Protein AF-X0UUW0-F1 (afdb_monomer)

Radius of gyration: 19.18 Å; Cα contacts (8 Å, |Δi|>4): 835; chains: 1; bounding box: 50×38×55 Å

Foldseek 3Di:
DQAEDEDEDAAADEDEDQDDPHQEYEYEYNHPEEHEYECLNPDNHAEYEHEPYPEEYEYEAAAAAHAYEYYQADDQRYEYAHYYDDQVRAVDLAAEYEYEYENEEYHEYEYEHPHLRGHQEYEYEYYYDAAYEYAEYHYPHHLRHAYYEYAYEHEYEYAEYDLSHQAYHDQRYNEEYEYHDDDDQADTDAHPHLAQQYAEAYAEAYEYAHPDARAPRNADPPRGAHENPHYAYEYEEHYDPRHDPDHRYHNHNYYHYRDDPDD

Structure (mmCIF, N/CA/C/O backbone):
data_AF-X0UUW0-F1
#
_entry.id   AF-X0UUW0-F1
#
loop_
_atom_site.group_PDB
_atom_site.id
_atom_site.type_symbol
_atom_site.label_atom_id
_atom_site.label_alt_id
_atom_site.label_comp_id
_atom_site.label_asym_id
_atom_site.label_entity_id
_atom_site.label_seq_id
_atom_site.pdbx_PDB_ins_code
_atom_site.Cartn_x
_atom_site.Cartn_y
_atom_site.Cartn_z
_atom_site.occupancy
_atom_site.B_iso_or_equiv
_atom_site.auth_seq_id
_atom_site.auth_comp_id
_atom_site.auth_asym_id
_atom_site.auth_atom_id
_atom_site.pdbx_PDB_model_num
ATOM 1 N N . GLY A 1 1 ? -7.807 -15.134 21.551 1.00 83.12 1 GLY A N 1
ATOM 2 C CA . GLY A 1 1 ? -7.317 -15.961 20.434 1.00 83.12 1 GLY A CA 1
ATOM 3 C C . GLY A 1 1 ? -6.643 -14.973 19.536 1.00 83.12 1 GLY A C 1
ATOM 4 O O . GLY A 1 1 ? -6.013 -14.099 20.105 1.00 83.12 1 GLY A O 1
ATOM 5 N N . ASP A 1 2 ? -6.858 -15.061 18.230 1.00 92.81 2 ASP A N 1
ATOM 6 C CA . ASP A 1 2 ? -6.890 -13.847 17.412 1.00 92.81 2 ASP A CA 1
ATOM 7 C C . ASP A 1 2 ? -8.373 -13.485 17.311 1.00 92.81 2 ASP A C 1
ATOM 9 O O . ASP A 1 2 ? -9.164 -14.223 16.714 1.00 92.81 2 ASP A O 1
ATOM 13 N N . ASP A 1 3 ? -8.783 -12.443 18.022 1.00 96.44 3 ASP A N 1
ATOM 14 C CA . ASP A 1 3 ? -10.166 -12.001 18.116 1.00 96.44 3 ASP A CA 1
ATOM 15 C C . ASP A 1 3 ? -10.410 -10.836 17.137 1.00 96.44 3 ASP A C 1
ATOM 17 O O . ASP A 1 3 ? -9.586 -9.936 16.966 1.00 96.44 3 ASP A O 1
ATOM 21 N N . THR A 1 4 ? -11.557 -10.859 16.451 1.00 97.25 4 THR A N 1
ATOM 22 C CA . THR A 1 4 ? -11.942 -9.851 15.448 1.00 97.25 4 THR A CA 1
ATOM 23 C C . THR A 1 4 ? -13.201 -9.108 15.880 1.00 97.25 4 THR A C 1
ATOM 25 O O . THR A 1 4 ? -14.184 -9.726 16.295 1.00 97.25 4 THR A O 1
ATOM 28 N N . LEU A 1 5 ? -13.188 -7.780 15.752 1.00 96.75 5 LEU A N 1
ATOM 29 C CA . LEU A 1 5 ? -14.366 -6.929 15.904 1.00 96.75 5 LEU A CA 1
ATOM 30 C C . LEU A 1 5 ? -14.758 -6.317 14.560 1.00 96.75 5 LEU A C 1
ATOM 32 O O . LEU A 1 5 ? -14.042 -5.470 14.028 1.00 96.75 5 LEU A O 1
ATOM 36 N N . ASP A 1 6 ? -15.945 -6.674 14.078 1.00 97.62 6 ASP A N 1
ATOM 37 C CA . ASP A 1 6 ? -16.590 -6.024 12.940 1.00 97.62 6 ASP A CA 1
ATOM 38 C C . ASP A 1 6 ? -17.551 -4.932 13.428 1.00 97.62 6 ASP A C 1
ATOM 40 O O . ASP A 1 6 ? -18.478 -5.196 14.203 1.00 97.62 6 ASP A O 1
ATOM 44 N N . ALA A 1 7 ? -17.353 -3.693 12.977 1.00 95.69 7 ALA A N 1
ATOM 45 C CA . ALA A 1 7 ? -18.203 -2.567 13.345 1.00 95.69 7 ALA A CA 1
ATOM 46 C C . ALA A 1 7 ? -18.582 -1.714 12.130 1.00 95.69 7 ALA A C 1
ATOM 48 O O . ALA A 1 7 ? -17.734 -1.264 11.364 1.00 95.69 7 ALA A O 1
ATOM 49 N N . THR A 1 8 ? -19.880 -1.437 11.992 1.00 96.44 8 THR A N 1
ATOM 50 C CA . THR A 1 8 ? -20.429 -0.607 10.915 1.00 96.44 8 THR A CA 1
ATOM 51 C C . THR A 1 8 ? -21.000 0.691 11.466 1.00 96.44 8 THR A C 1
ATOM 53 O O . THR A 1 8 ? -21.792 0.694 12.410 1.00 96.44 8 THR A O 1
ATOM 56 N N . PHE A 1 9 ? -20.648 1.798 10.820 1.00 94.81 9 PHE A N 1
ATOM 57 C CA . PHE A 1 9 ? -21.093 3.141 11.149 1.00 94.81 9 PHE A CA 1
ATOM 58 C C . PHE A 1 9 ? -21.756 3.775 9.926 1.00 94.81 9 PHE A C 1
ATOM 60 O O . PHE A 1 9 ? -21.229 3.731 8.817 1.00 94.81 9 PHE A O 1
ATOM 67 N N . CYS A 1 10 ? -22.922 4.387 10.135 1.00 90.44 10 CYS A N 1
ATOM 68 C CA . CYS A 1 10 ? -23.702 5.028 9.068 1.00 90.44 10 CYS A CA 1
ATOM 69 C C . CYS A 1 10 ? -23.672 6.563 9.147 1.00 90.44 10 CYS A C 1
ATOM 71 O O . CYS A 1 10 ? -24.421 7.237 8.446 1.00 90.44 10 CYS A O 1
ATOM 73 N N . LEU A 1 11 ? -22.865 7.127 10.048 1.00 87.62 11 LEU A N 1
ATOM 74 C CA . LEU A 1 11 ? -22.712 8.564 10.265 1.00 87.62 11 LEU A CA 1
ATOM 75 C C . LEU A 1 11 ? -21.251 8.845 10.618 1.00 87.62 11 LEU A C 1
ATOM 77 O O . LEU A 1 11 ? -20.677 8.122 11.434 1.00 87.62 11 LEU A O 1
ATOM 81 N N . GLY A 1 12 ? -20.682 9.920 10.067 1.00 82.81 12 GLY A N 1
ATOM 82 C CA . GLY A 1 12 ? -19.384 10.412 10.526 1.00 82.81 12 GLY A CA 1
ATOM 83 C C . GLY A 1 12 ? -19.499 10.881 11.973 1.00 82.81 12 GLY A C 1
ATOM 84 O O . GLY A 1 12 ? -20.302 11.760 12.294 1.00 82.81 12 GLY A O 1
ATOM 85 N N . MET A 1 13 ? -18.738 10.246 12.854 1.00 91.06 13 MET A N 1
ATOM 86 C CA . MET A 1 13 ? -18.727 10.511 14.287 1.00 91.06 13 MET A CA 1
ATOM 87 C C . MET A 1 13 ? -17.328 10.278 14.846 1.00 91.06 13 MET A C 1
ATOM 89 O O . MET A 1 13 ? -16.488 9.666 14.193 1.00 91.06 13 MET A O 1
ATOM 93 N N . THR A 1 14 ? -17.089 10.729 16.074 1.00 95.44 14 THR A N 1
ATOM 94 C CA . THR A 1 14 ? -15.905 10.326 16.832 1.00 95.44 14 THR A CA 1
ATOM 95 C C . THR A 1 14 ? -16.277 9.213 17.799 1.00 95.44 14 THR A C 1
ATOM 97 O O . THR A 1 14 ? -17.123 9.404 18.673 1.00 95.44 14 THR A O 1
ATOM 100 N N . VAL A 1 15 ? -15.628 8.062 17.660 1.00 95.00 15 VAL A N 1
ATOM 101 C CA . VAL A 1 15 ? -15.778 6.905 18.542 1.00 95.00 15 VAL A CA 1
ATOM 102 C C . VAL A 1 15 ? -14.546 6.820 19.431 1.00 95.00 15 VAL A C 1
ATOM 104 O O . VAL A 1 15 ? -13.423 6.855 18.939 1.00 95.00 15 VAL A O 1
ATOM 107 N N . VAL A 1 16 ? -14.751 6.703 20.742 1.00 95.81 16 VAL A N 1
ATOM 108 C CA . VAL A 1 16 ? -13.677 6.495 21.725 1.00 95.81 16 VAL A CA 1
ATOM 109 C C . VAL A 1 16 ? -13.898 5.128 22.376 1.00 95.81 16 VAL A C 1
ATOM 111 O O . VAL A 1 16 ? -14.523 5.052 23.437 1.00 95.81 16 VAL A O 1
ATOM 114 N N . PRO A 1 17 ? -13.503 4.030 21.713 1.00 92.81 17 PRO A N 1
ATOM 115 C CA . PRO A 1 17 ? -13.676 2.693 22.261 1.00 92.81 17 PRO A CA 1
ATOM 116 C C . PRO A 1 17 ? -12.844 2.494 23.531 1.00 92.81 17 PRO A C 1
ATOM 118 O O . PRO A 1 17 ? -11.799 3.114 23.707 1.00 92.81 17 PRO A O 1
ATOM 121 N N . LEU A 1 18 ? -13.298 1.583 24.389 1.00 93.69 18 LEU A N 1
ATOM 122 C CA . LEU A 1 18 ? -12.498 0.981 25.452 1.00 93.69 18 LEU A CA 1
ATOM 123 C C . LEU A 1 18 ? -12.424 -0.511 25.141 1.00 93.69 18 LEU A C 1
ATOM 125 O O . LEU A 1 18 ? -13.385 -1.236 25.398 1.00 93.69 18 LEU A O 1
ATOM 129 N N . LEU A 1 19 ? -11.332 -0.935 24.512 1.00 88.56 19 LEU A N 1
ATOM 130 C CA . LEU A 1 19 ? -11.187 -2.283 23.968 1.00 88.56 19 LEU A CA 1
ATOM 131 C C . LEU A 1 19 ? -9.819 -2.854 24.340 1.00 88.56 19 LEU A C 1
ATOM 133 O O . LEU A 1 19 ? -8.814 -2.146 24.332 1.00 88.56 19 LEU A O 1
ATOM 137 N N . SER A 1 20 ? -9.805 -4.140 24.667 1.00 91.50 20 SER A N 1
ATOM 138 C CA . SER A 1 20 ? -8.605 -4.935 24.910 1.00 91.50 20 SER A CA 1
ATOM 139 C C . SER A 1 20 ? -8.859 -6.375 24.469 1.00 91.50 20 SER A C 1
ATOM 141 O O . SER A 1 20 ? -10.009 -6.819 24.484 1.00 91.50 20 SER A O 1
ATOM 143 N N . SER A 1 21 ? -7.794 -7.111 24.135 1.00 91.19 21 SER A N 1
ATOM 144 C CA . SER A 1 21 ? -7.872 -8.503 23.641 1.00 91.19 21 SER A CA 1
ATOM 145 C C . SER A 1 21 ? -8.697 -8.642 22.352 1.00 91.19 21 SER A C 1
ATOM 147 O O . SER A 1 21 ? -9.505 -9.557 22.228 1.00 91.19 21 SER A O 1
ATOM 149 N N . ILE A 1 22 ? -8.587 -7.651 21.466 1.00 94.75 22 ILE A N 1
ATOM 150 C CA . ILE A 1 22 ? -9.084 -7.729 20.097 1.00 94.75 22 ILE A CA 1
ATOM 151 C C . ILE A 1 22 ? -7.905 -7.359 19.217 1.00 94.75 22 ILE A C 1
ATOM 153 O O . ILE A 1 22 ? -7.423 -6.233 19.298 1.00 94.75 22 ILE A O 1
ATOM 157 N N . GLU A 1 23 ? -7.479 -8.291 18.382 1.00 96.50 23 GLU A N 1
ATOM 158 C CA . GLU A 1 23 ? -6.269 -8.152 17.580 1.00 96.50 23 GLU A CA 1
ATOM 159 C C . GLU A 1 23 ? -6.589 -7.574 16.191 1.00 96.50 23 GLU A C 1
ATOM 161 O O . GLU A 1 23 ? -5.755 -6.907 15.586 1.00 96.50 23 GLU A O 1
ATOM 166 N N . THR A 1 24 ? -7.821 -7.749 15.693 1.00 97.25 24 THR A N 1
ATOM 167 C CA . THR A 1 24 ? -8.262 -7.203 14.396 1.00 97.25 24 THR A CA 1
ATOM 168 C C . THR A 1 24 ? -9.536 -6.368 14.508 1.00 97.25 24 THR A C 1
ATOM 170 O O . THR A 1 24 ? -10.568 -6.844 14.986 1.00 97.25 24 THR A O 1
ATOM 173 N N . PHE A 1 25 ? -9.509 -5.140 13.989 1.00 96.81 25 PHE A N 1
ATOM 174 C CA . PHE A 1 25 ? -10.705 -4.317 13.779 1.00 96.81 25 PHE A CA 1
ATOM 175 C C . PHE A 1 25 ? -11.055 -4.221 12.302 1.00 96.81 25 PHE A C 1
ATOM 177 O O . PHE A 1 25 ? -10.269 -3.720 11.508 1.00 96.81 25 PHE A O 1
ATOM 184 N N . ASN A 1 26 ? -12.281 -4.591 11.956 1.00 97.94 26 ASN A N 1
ATOM 185 C CA . ASN A 1 26 ? -12.861 -4.343 10.645 1.00 97.94 26 ASN A CA 1
ATOM 186 C C . ASN A 1 26 ? -13.910 -3.242 10.778 1.00 97.94 26 ASN A C 1
ATOM 188 O O . ASN A 1 26 ? -14.944 -3.410 11.429 1.00 97.94 26 ASN A O 1
ATOM 192 N N . LEU A 1 27 ? -13.631 -2.092 10.178 1.00 97.56 27 LEU A N 1
ATOM 193 C CA . LEU A 1 27 ? -14.450 -0.897 10.299 1.00 97.56 27 LEU A CA 1
ATOM 194 C C . LEU A 1 27 ? -15.096 -0.580 8.957 1.00 97.56 27 LEU A C 1
ATOM 196 O O . LEU A 1 27 ? -14.419 -0.384 7.953 1.00 97.56 27 LEU A O 1
ATOM 200 N N . THR A 1 28 ? -16.418 -0.480 8.952 1.00 97.62 28 THR A N 1
ATOM 201 C CA . THR A 1 28 ? -17.186 -0.026 7.794 1.00 97.62 28 THR A CA 1
ATOM 202 C C . THR A 1 28 ? -17.734 1.366 8.067 1.00 97.62 28 THR A C 1
ATOM 204 O O . THR A 1 28 ? -18.554 1.534 8.972 1.00 97.62 28 THR A O 1
ATOM 207 N N . ASN A 1 29 ? -17.324 2.362 7.282 1.00 96.88 29 ASN A N 1
ATOM 208 C CA . ASN A 1 29 ? -17.929 3.691 7.283 1.00 96.88 29 ASN A CA 1
ATOM 209 C C . ASN A 1 29 ? -18.754 3.908 6.008 1.00 96.88 29 ASN A C 1
ATOM 211 O O . ASN A 1 29 ? -18.212 4.183 4.940 1.00 96.88 29 ASN A O 1
ATOM 215 N N . ASN A 1 30 ? -20.075 3.838 6.162 1.00 95.12 30 ASN A N 1
ATOM 216 C CA . ASN A 1 30 ? -21.054 4.134 5.113 1.00 95.12 30 ASN A CA 1
ATOM 217 C C . ASN A 1 30 ? -21.791 5.456 5.379 1.00 95.12 30 ASN A C 1
ATOM 219 O O . ASN A 1 30 ? -22.898 5.679 4.886 1.00 95.12 30 ASN A O 1
ATOM 223 N N . GLY A 1 31 ? -21.218 6.312 6.232 1.00 89.81 31 GLY A N 1
ATOM 224 C CA . GLY A 1 31 ? -21.669 7.687 6.400 1.00 89.81 31 GLY A CA 1
ATOM 225 C C . GLY A 1 31 ? -21.354 8.545 5.173 1.00 89.81 31 GLY A C 1
ATOM 226 O O . GLY A 1 31 ? -20.836 8.063 4.179 1.00 89.81 31 GLY A O 1
ATOM 227 N N . SER A 1 32 ? -21.675 9.837 5.248 1.00 89.31 32 SER A N 1
ATOM 228 C CA . SER A 1 32 ? -21.299 10.833 4.229 1.00 89.31 32 SER A CA 1
ATOM 229 C C . SER A 1 32 ? -20.081 11.676 4.627 1.00 89.31 32 SER A C 1
ATOM 231 O O . SER A 1 32 ? -19.786 12.671 3.978 1.00 89.31 32 SER A O 1
ATOM 233 N N . ASN A 1 33 ? -19.471 11.364 5.770 1.00 93.56 33 ASN A N 1
ATOM 234 C CA . ASN A 1 33 ? -18.383 12.108 6.395 1.00 93.56 33 ASN A CA 1
ATOM 235 C C . ASN A 1 33 ? -17.381 11.097 6.966 1.00 93.56 33 ASN A C 1
ATOM 237 O O . ASN A 1 33 ? -17.756 9.961 7.276 1.00 93.56 33 ASN A O 1
ATOM 241 N N . THR A 1 34 ? -16.149 11.540 7.201 1.00 96.25 34 THR A N 1
ATOM 242 C CA . THR A 1 34 ? -15.109 10.750 7.866 1.00 96.25 34 THR A CA 1
ATOM 243 C C . THR A 1 34 ? -15.577 10.218 9.226 1.00 96.25 34 THR A C 1
ATOM 245 O O . THR A 1 34 ? -16.134 10.954 10.049 1.00 96.25 34 THR A O 1
ATOM 248 N N . LEU A 1 35 ? -15.323 8.935 9.482 1.00 97.38 35 LEU A N 1
ATOM 249 C CA . LEU A 1 35 ? -15.420 8.324 10.805 1.00 97.38 35 LEU A CA 1
ATOM 250 C C . LEU A 1 35 ? -14.091 8.534 11.526 1.00 97.38 35 LEU A C 1
ATOM 252 O O . LEU A 1 35 ? -13.044 8.160 11.005 1.00 97.38 35 LEU A O 1
ATOM 256 N N . THR A 1 36 ? -14.115 9.094 12.733 1.00 97.44 36 THR A N 1
ATOM 257 C CA . THR A 1 36 ? -12.916 9.198 13.567 1.00 97.44 36 THR A CA 1
ATOM 258 C C . THR A 1 36 ? -12.938 8.139 14.660 1.00 97.44 36 THR A C 1
ATOM 260 O O . THR A 1 36 ? -13.800 8.171 15.536 1.00 97.44 36 THR A O 1
ATOM 263 N N . LEU A 1 37 ? -11.960 7.239 14.668 1.00 96.31 37 LEU A N 1
ATOM 264 C CA . LEU A 1 37 ? -11.684 6.344 15.786 1.00 96.31 37 LEU A CA 1
ATOM 265 C C . LEU A 1 37 ? -10.572 6.948 16.647 1.00 96.31 37 LEU A C 1
ATOM 267 O O . LEU A 1 37 ? -9.451 7.132 16.186 1.00 96.31 37 LEU A O 1
ATOM 271 N N . ASN A 1 38 ? -10.854 7.254 17.908 1.00 96.75 38 ASN A N 1
ATOM 272 C CA . ASN A 1 38 ? -9.832 7.634 18.875 1.00 96.75 38 ASN A CA 1
ATOM 273 C C . ASN A 1 38 ? -9.376 6.394 19.654 1.00 96.75 38 ASN A C 1
ATOM 275 O O . ASN A 1 38 ? -10.015 5.978 20.619 1.00 96.75 38 ASN A O 1
ATOM 279 N N . ALA A 1 39 ? -8.248 5.837 19.237 1.00 95.31 39 ALA A N 1
ATOM 280 C CA . ALA A 1 39 ? -7.634 4.629 19.761 1.00 95.31 39 ALA A CA 1
ATOM 281 C C . ALA A 1 39 ? -6.829 4.833 21.064 1.00 95.31 39 ALA A C 1
ATOM 283 O O . ALA A 1 39 ? -6.143 3.914 21.495 1.00 95.31 39 ALA A O 1
ATOM 284 N N . THR A 1 40 ? -6.942 5.981 21.749 1.00 94.56 40 THR A N 1
ATOM 285 C CA . THR A 1 40 ? -6.171 6.253 22.988 1.00 94.56 40 THR A CA 1
ATOM 286 C C . THR A 1 40 ? -6.397 5.203 24.088 1.00 94.56 40 THR A C 1
ATOM 288 O O . THR A 1 40 ? -5.513 4.979 24.913 1.00 94.56 40 THR A O 1
ATOM 291 N N . ASN A 1 41 ? -7.570 4.557 24.110 1.00 93.94 41 ASN A N 1
ATOM 292 C CA . ASN A 1 41 ? -7.919 3.506 25.077 1.00 93.94 41 ASN A CA 1
ATOM 293 C C . ASN A 1 41 ? -8.014 2.109 24.430 1.00 93.94 41 ASN A C 1
ATOM 295 O O . ASN A 1 41 ? -8.751 1.251 24.921 1.00 93.94 41 ASN A O 1
ATOM 299 N N . VAL A 1 42 ? -7.323 1.909 23.309 1.00 92.75 42 VAL A N 1
ATOM 300 C CA . VAL A 1 42 ? -7.206 0.628 22.608 1.00 92.75 42 VAL A CA 1
ATOM 301 C C . VAL A 1 42 ? -5.792 0.095 22.817 1.00 92.75 42 VAL A C 1
ATOM 303 O O . VAL A 1 42 ? -4.829 0.856 22.749 1.00 92.75 42 VAL A O 1
ATOM 306 N N . SER A 1 43 ? -5.668 -1.201 23.094 1.00 91.88 43 SER A N 1
ATOM 307 C CA . SER A 1 43 ? -4.381 -1.881 23.295 1.00 91.88 43 SER A CA 1
ATOM 308 C C . SER A 1 43 ? -4.428 -3.300 22.740 1.00 91.88 43 SER A C 1
ATOM 310 O O . SER A 1 43 ? -5.443 -3.974 22.954 1.00 91.88 43 SER A O 1
ATOM 312 N N . GLY A 1 44 ? -3.330 -3.764 22.136 1.00 90.31 44 GLY A N 1
ATOM 313 C CA . GLY A 1 44 ? -3.225 -5.118 21.587 1.00 90.31 44 GLY A CA 1
ATOM 314 C C . GLY A 1 44 ? -3.977 -5.328 20.271 1.00 90.31 44 GLY A C 1
ATOM 315 O O . GLY A 1 44 ? -4.310 -6.461 19.956 1.00 90.31 44 GLY A O 1
ATOM 316 N N . VAL A 1 45 ? -4.288 -4.250 19.543 1.00 94.06 45 VAL A N 1
ATOM 317 C CA . VAL A 1 45 ? -4.769 -4.351 18.157 1.00 94.06 45 VAL A CA 1
ATOM 318 C C . VAL A 1 45 ? -3.551 -4.428 17.253 1.00 94.06 45 VAL A C 1
ATOM 320 O O . VAL A 1 45 ? -2.747 -3.501 17.259 1.00 94.06 45 VAL A O 1
ATOM 323 N N . ASP A 1 46 ? -3.470 -5.479 16.448 1.00 94.75 46 ASP A N 1
ATOM 324 C CA . ASP A 1 46 ? -2.403 -5.686 15.470 1.00 94.75 46 ASP A CA 1
ATOM 325 C C . ASP A 1 46 ? -2.808 -5.169 14.085 1.00 94.75 46 ASP A C 1
ATOM 327 O O . ASP A 1 46 ? -1.961 -4.729 13.311 1.00 94.75 46 ASP A O 1
ATOM 331 N N . THR A 1 47 ? -4.106 -5.193 13.753 1.00 97.19 47 THR A N 1
ATOM 332 C CA . THR A 1 47 ? -4.601 -4.798 12.424 1.00 97.19 47 THR A CA 1
ATOM 333 C C . THR A 1 47 ? -5.897 -3.992 12.477 1.00 97.19 47 THR A C 1
ATOM 335 O O . THR A 1 47 ? -6.857 -4.359 13.159 1.00 97.19 47 THR A O 1
ATOM 338 N N . ILE A 1 48 ? -5.969 -2.920 11.682 1.00 98.06 48 ILE A N 1
ATOM 339 C CA . ILE A 1 48 ? -7.198 -2.156 11.432 1.00 98.06 48 ILE A CA 1
ATOM 340 C C . ILE A 1 48 ? -7.502 -2.117 9.934 1.00 98.06 48 ILE A C 1
ATOM 342 O O . ILE A 1 48 ? -6.790 -1.502 9.148 1.00 98.06 48 ILE A O 1
ATOM 346 N N . ASN A 1 49 ? -8.626 -2.701 9.540 1.00 98.50 49 ASN A N 1
ATOM 347 C CA . ASN A 1 49 ? -9.117 -2.677 8.172 1.00 98.50 49 ASN A CA 1
ATOM 348 C C . ASN A 1 49 ? -10.276 -1.694 8.018 1.00 98.50 49 ASN A C 1
ATOM 350 O O . ASN A 1 49 ? -11.173 -1.626 8.861 1.00 98.50 49 ASN A O 1
ATOM 354 N N . GLN A 1 50 ? -10.313 -1.009 6.882 1.00 98.50 50 GLN A N 1
ATOM 355 C CA . GLN 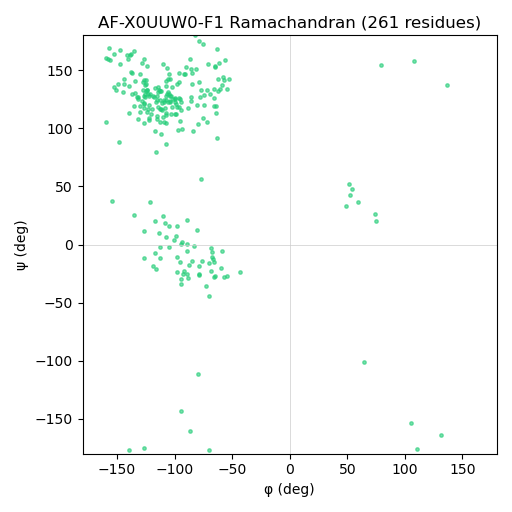A 1 50 ? -11.503 -0.348 6.376 1.00 98.50 50 GLN A CA 1
ATOM 356 C C . GLN A 1 50 ? -12.147 -1.258 5.336 1.00 98.50 50 GLN A C 1
ATOM 358 O O . GLN A 1 50 ? -11.538 -1.614 4.329 1.00 98.50 50 GLN A O 1
ATOM 363 N N . VAL A 1 51 ? -13.373 -1.680 5.621 1.00 98.44 51 VAL A N 1
ATOM 364 C CA . VAL A 1 51 ? -14.037 -2.782 4.923 1.00 98.44 51 VAL A CA 1
ATOM 365 C C . VAL A 1 51 ? -15.351 -2.289 4.346 1.00 98.44 51 VAL A C 1
ATOM 367 O O . VAL A 1 51 ? -16.137 -1.691 5.085 1.00 98.44 51 VAL A O 1
ATOM 370 N N . ASN A 1 52 ? -15.608 -2.536 3.057 1.00 97.19 52 ASN A N 1
ATOM 371 C CA . ASN A 1 52 ? -16.868 -2.201 2.378 1.00 97.19 52 ASN A CA 1
ATOM 372 C C . ASN A 1 52 ? -17.340 -0.751 2.632 1.00 97.19 52 ASN A C 1
ATOM 374 O O . ASN A 1 52 ? -18.536 -0.493 2.771 1.00 97.19 52 ASN A O 1
ATOM 378 N N . SER A 1 53 ? -16.395 0.182 2.792 1.00 97.81 53 SER A N 1
ATOM 379 C CA . SER A 1 53 ? -16.676 1.567 3.181 1.00 97.81 53 SER A CA 1
ATOM 380 C C . SER A 1 53 ? -16.872 2.462 1.967 1.00 97.81 53 SER A C 1
ATOM 382 O O . SER A 1 53 ? -16.199 2.301 0.954 1.00 97.81 53 SER A O 1
ATOM 384 N N . THR A 1 54 ? -17.743 3.457 2.107 1.00 97.12 54 THR A N 1
ATOM 385 C CA . THR A 1 54 ? -17.988 4.499 1.095 1.00 97.12 54 THR A CA 1
ATOM 386 C C . THR A 1 54 ? -17.542 5.885 1.562 1.00 97.12 54 THR A C 1
ATOM 388 O O . THR A 1 54 ? -17.932 6.901 0.990 1.00 97.12 54 THR A O 1
ATOM 391 N N . SER A 1 55 ? -16.825 5.966 2.679 1.00 97.56 55 SER A N 1
ATOM 392 C CA . SER A 1 55 ? -16.325 7.213 3.255 1.00 97.56 55 SER A CA 1
ATOM 393 C C . SER A 1 55 ? -15.115 6.960 4.133 1.00 97.56 55 SER A C 1
ATOM 395 O O . SER A 1 55 ? -14.932 5.856 4.647 1.00 97.56 55 SER A O 1
ATOM 397 N N . ASP A 1 56 ? -14.333 8.014 4.334 1.00 97.88 56 ASP A N 1
ATOM 398 C CA . ASP A 1 56 ? -13.016 7.952 4.955 1.00 97.88 56 ASP A CA 1
ATOM 399 C C . ASP A 1 56 ? -13.019 7.439 6.392 1.00 97.88 56 ASP A C 1
ATOM 401 O O . ASP A 1 56 ? -13.983 7.607 7.154 1.00 97.88 56 ASP A O 1
ATOM 405 N N . LEU A 1 57 ? -11.868 6.915 6.796 1.00 98.06 57 LEU A N 1
ATOM 406 C CA . LEU A 1 57 ? -11.577 6.524 8.162 1.00 98.06 57 LEU A CA 1
ATOM 407 C C . LEU A 1 57 ? -10.356 7.289 8.685 1.00 98.06 57 LEU A C 1
ATOM 409 O O . LEU A 1 57 ? -9.294 7.305 8.074 1.00 98.06 57 LEU A O 1
ATOM 413 N N . SER A 1 58 ? -10.482 7.898 9.861 1.00 97.62 58 SER A N 1
ATOM 414 C CA . SER A 1 58 ? -9.368 8.527 10.568 1.00 97.62 58 SER A CA 1
ATOM 415 C C . SER A 1 58 ? -9.184 7.876 11.931 1.00 97.62 58 SER A C 1
ATOM 417 O O . SER A 1 58 ? -10.020 8.013 12.820 1.00 97.62 58 SER A O 1
ATOM 419 N N . ILE A 1 59 ? -8.079 7.168 12.109 1.00 97.06 59 ILE A N 1
ATOM 420 C CA . ILE A 1 59 ? -7.674 6.559 13.365 1.00 97.06 59 ILE A CA 1
ATOM 421 C C . ILE A 1 59 ? -6.642 7.463 14.027 1.00 97.06 59 ILE A C 1
ATOM 423 O O . ILE A 1 59 ? -5.595 7.768 13.464 1.00 97.06 59 ILE A O 1
ATOM 427 N N . THR A 1 60 ? -6.932 7.895 15.246 1.00 95.94 60 THR A N 1
ATOM 428 C CA . THR A 1 60 ? -6.089 8.814 16.012 1.00 95.94 60 THR A CA 1
ATOM 429 C C . THR A 1 60 ? -5.726 8.225 17.356 1.00 95.94 60 THR A C 1
ATOM 431 O O . THR A 1 60 ? -6.477 7.428 17.907 1.00 95.94 60 THR A O 1
ATOM 434 N N . GLY A 1 61 ? -4.594 8.642 17.916 1.00 93.62 61 GLY A N 1
ATOM 435 C CA . GLY A 1 61 ? -4.207 8.209 19.252 1.00 93.62 61 GLY A CA 1
ATOM 436 C C . GLY A 1 61 ? -3.709 6.763 19.300 1.00 93.62 61 GLY A C 1
ATOM 437 O O . GLY A 1 61 ? -3.863 6.128 20.336 1.00 93.62 61 GLY A O 1
ATOM 438 N N . LEU A 1 62 ? -3.165 6.230 18.198 1.00 92.62 62 LEU A N 1
ATOM 439 C CA . LEU A 1 62 ? -2.607 4.874 18.168 1.00 92.62 62 LEU A CA 1
ATOM 440 C C . LEU A 1 62 ? -1.380 4.786 19.081 1.00 92.62 62 LEU A C 1
ATOM 442 O O . LEU A 1 62 ? -0.451 5.590 18.968 1.00 92.62 62 LEU A O 1
ATOM 446 N N . GLN A 1 63 ? -1.404 3.826 20.002 1.00 88.38 63 GLN A N 1
ATOM 447 C CA . GLN A 1 63 ? -0.414 3.682 21.075 1.00 88.38 63 GLN A CA 1
ATOM 448 C C . GLN A 1 63 ? 0.682 2.660 20.759 1.00 88.38 63 GLN A C 1
ATOM 450 O O . GLN A 1 63 ? 1.665 2.593 21.490 1.00 88.38 63 GLN A O 1
ATOM 455 N N . GLU A 1 64 ? 0.508 1.883 19.693 1.00 87.69 64 GLU A N 1
ATOM 456 C CA . GLU A 1 64 ? 1.378 0.802 19.224 1.00 87.69 64 GLU A CA 1
ATOM 457 C C . GLU A 1 64 ? 1.413 0.862 17.689 1.00 87.69 64 GLU A C 1
ATOM 459 O O . GLU A 1 64 ? 0.579 1.553 17.097 1.00 87.69 64 GLU A O 1
ATOM 464 N N . LEU A 1 65 ? 2.392 0.211 17.053 1.00 89.75 65 LEU A N 1
ATOM 465 C CA . LEU A 1 65 ? 2.429 0.070 15.596 1.00 89.75 65 LEU A CA 1
ATOM 466 C C . LEU A 1 65 ? 1.344 -0.925 15.175 1.00 89.75 65 LEU A C 1
ATOM 468 O O . LEU A 1 65 ? 1.206 -1.968 15.803 1.00 89.75 65 LEU A O 1
ATOM 472 N N . VAL A 1 66 ? 0.559 -0.571 14.161 1.00 92.94 66 VAL A N 1
ATOM 473 C CA . VAL A 1 66 ? -0.633 -1.324 13.754 1.00 92.94 66 VAL A CA 1
ATOM 474 C C . VAL A 1 66 ? -0.649 -1.413 12.240 1.00 92.94 66 VAL A C 1
ATOM 476 O O . VAL A 1 66 ? -0.531 -0.387 11.566 1.00 92.94 66 VAL A O 1
ATOM 479 N N . ASP A 1 67 ? -0.817 -2.625 11.726 1.00 96.75 67 ASP A N 1
ATOM 480 C CA . ASP A 1 67 ? -1.022 -2.872 10.306 1.00 96.75 67 ASP A CA 1
ATOM 481 C C . ASP A 1 67 ? -2.403 -2.384 9.878 1.00 96.75 67 ASP A C 1
ATOM 483 O O . ASP A 1 67 ? -3.343 -2.280 10.671 1.00 96.75 67 ASP A O 1
ATOM 487 N N . PHE A 1 68 ? -2.554 -2.079 8.598 1.00 98.44 68 PHE A N 1
ATOM 488 C CA . PHE A 1 68 ? -3.815 -1.578 8.085 1.00 98.44 68 PHE A CA 1
ATOM 489 C C . PHE A 1 68 ? -4.181 -2.186 6.747 1.00 98.44 68 PHE A C 1
ATOM 491 O O . PHE A 1 68 ? -3.355 -2.769 6.048 1.00 98.44 68 PHE A O 1
ATOM 498 N N . GLY A 1 69 ? -5.449 -2.053 6.380 1.00 98.50 69 GLY A N 1
ATOM 499 C CA . GLY A 1 69 ? -5.890 -2.564 5.098 1.00 98.50 69 GLY A CA 1
ATOM 500 C C . GLY A 1 69 ? -7.177 -1.964 4.579 1.00 98.50 69 GLY A C 1
ATOM 501 O O . GLY A 1 69 ? -7.993 -1.417 5.321 1.00 98.50 69 GLY A O 1
ATOM 502 N N . PHE A 1 70 ? -7.354 -2.107 3.275 1.00 98.81 70 PHE A N 1
ATOM 503 C CA . PHE A 1 70 ? -8.570 -1.776 2.554 1.00 98.81 70 PHE A CA 1
ATOM 504 C C . PHE A 1 70 ? -9.145 -3.060 1.977 1.00 98.81 70 PHE A C 1
ATOM 506 O O . PHE A 1 70 ? -8.431 -3.809 1.307 1.00 98.81 70 PHE A O 1
ATOM 513 N N . LYS A 1 71 ? -10.427 -3.316 2.243 1.00 98.62 71 LYS A N 1
ATOM 514 C CA . LYS A 1 71 ? -11.100 -4.536 1.792 1.00 98.62 71 LYS A CA 1
ATOM 515 C C . LYS A 1 71 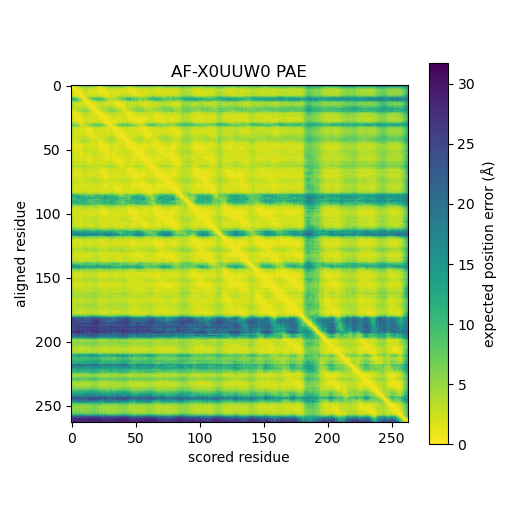? -12.432 -4.229 1.133 1.00 98.62 71 LYS A C 1
ATOM 517 O O . LYS A 1 71 ? -13.270 -3.567 1.747 1.00 98.62 71 LYS A O 1
ATOM 522 N N . ASP A 1 72 ? -12.630 -4.739 -0.077 1.00 98.44 72 ASP A N 1
ATOM 523 C CA . ASP A 1 72 ? -13.867 -4.605 -0.854 1.00 98.44 72 ASP A CA 1
ATOM 524 C C . ASP A 1 72 ? -14.312 -3.136 -1.021 1.00 98.44 72 ASP A C 1
ATOM 526 O O . ASP A 1 72 ? -15.463 -2.771 -0.771 1.00 98.44 72 ASP A O 1
ATOM 530 N N . ILE A 1 73 ? -13.384 -2.256 -1.404 1.00 98.44 73 ILE A N 1
ATOM 531 C CA . ILE A 1 73 ? -13.655 -0.830 -1.652 1.00 98.44 73 ILE A CA 1
ATOM 532 C C . ILE A 1 73 ? -13.319 -0.536 -3.105 1.00 98.44 73 ILE A C 1
ATOM 534 O O . ILE A 1 73 ? -12.223 -0.831 -3.552 1.00 98.44 73 ILE A O 1
ATOM 538 N N . SER A 1 74 ? -14.234 0.067 -3.857 1.00 97.44 74 SER A N 1
ATOM 539 C CA . SER A 1 74 ? -14.044 0.339 -5.289 1.00 97.44 74 SER A CA 1
ATOM 540 C C . SER A 1 74 ? -14.149 1.831 -5.619 1.00 97.44 74 SER A C 1
ATOM 542 O O . SER A 1 74 ? -14.736 2.201 -6.638 1.00 97.44 74 SER A O 1
ATOM 544 N N . ASP A 1 75 ? -13.664 2.692 -4.727 1.00 97.06 75 ASP A N 1
ATOM 545 C CA . ASP A 1 75 ? -13.798 4.144 -4.816 1.00 97.06 75 ASP A CA 1
ATOM 546 C C . ASP A 1 75 ? -12.496 4.839 -4.388 1.00 97.06 75 ASP A C 1
ATOM 548 O O . ASP A 1 75 ? -12.107 4.824 -3.221 1.00 97.06 75 ASP A O 1
ATOM 552 N N . ILE A 1 76 ? -11.843 5.497 -5.351 1.00 96.62 76 ILE A N 1
ATOM 553 C CA . ILE A 1 76 ? -10.597 6.249 -5.145 1.00 96.62 76 ILE A CA 1
ATOM 554 C C . ILE A 1 76 ? -10.764 7.500 -4.271 1.00 96.62 76 ILE A C 1
ATOM 556 O O . ILE A 1 76 ? -9.779 8.171 -3.992 1.00 96.62 76 ILE A O 1
ATOM 560 N N . SER A 1 77 ? -11.989 7.867 -3.892 1.00 96.88 77 SER A N 1
ATOM 561 C CA . SER A 1 77 ? -12.235 8.965 -2.954 1.00 96.88 77 SER A CA 1
ATOM 562 C C . SER A 1 77 ? -12.256 8.525 -1.492 1.00 96.88 77 SER A C 1
ATOM 564 O O . SER A 1 77 ? -12.371 9.380 -0.622 1.00 96.88 77 SER A O 1
ATOM 566 N N . VAL A 1 78 ? -12.164 7.217 -1.224 1.00 98.25 78 VAL A N 1
ATOM 567 C CA . VAL A 1 78 ? -12.136 6.672 0.134 1.00 98.25 78 VAL A CA 1
ATOM 568 C C . VAL A 1 78 ? -10.700 6.629 0.644 1.00 98.25 78 VAL A C 1
ATOM 570 O O . VAL A 1 78 ? -9.864 5.890 0.116 1.00 98.25 78 VAL A O 1
ATOM 573 N N . ASP A 1 79 ? -10.456 7.383 1.712 1.00 98.25 79 ASP A N 1
ATOM 574 C CA . ASP A 1 79 ? -9.147 7.526 2.344 1.00 98.25 79 ASP A CA 1
ATOM 575 C C . ASP A 1 79 ? -9.086 6.855 3.729 1.00 98.25 79 ASP A C 1
ATOM 577 O O . ASP A 1 79 ? -10.088 6.741 4.448 1.00 98.25 79 ASP A O 1
ATOM 581 N N . MET A 1 80 ? -7.872 6.487 4.152 1.00 98.38 80 MET A N 1
ATOM 582 C CA . MET A 1 80 ? -7.569 6.108 5.535 1.00 98.38 80 MET A CA 1
ATOM 583 C C . MET A 1 80 ? -6.425 6.950 6.094 1.00 98.38 80 MET A C 1
ATOM 585 O O . MET A 1 80 ? -5.410 7.164 5.436 1.00 98.38 80 MET A O 1
ATOM 589 N N . SER A 1 81 ? -6.547 7.384 7.347 1.00 97.38 81 SER A N 1
ATOM 590 C CA . SER A 1 81 ? -5.488 8.077 8.078 1.00 97.38 81 SER A CA 1
ATOM 591 C C . SER A 1 81 ? -5.193 7.391 9.408 1.00 97.38 81 SER A C 1
ATOM 593 O O . SER A 1 81 ? -6.103 7.207 10.210 1.00 97.38 81 SER A O 1
ATOM 595 N N . LEU A 1 82 ? -3.928 7.059 9.663 1.00 95.38 82 LEU A N 1
ATOM 596 C CA . LEU A 1 82 ? -3.423 6.540 10.932 1.00 95.38 82 LEU A CA 1
ATOM 597 C C . LEU A 1 82 ? -2.553 7.601 11.607 1.00 95.38 82 LEU A C 1
ATOM 599 O O . LEU A 1 82 ? -1.579 8.076 11.024 1.00 95.38 82 LEU A O 1
ATOM 603 N N . VAL A 1 83 ? -2.881 7.968 12.846 1.00 93.81 83 VAL A N 1
ATOM 604 C CA . VAL A 1 83 ? -2.132 8.954 13.637 1.00 93.81 83 VAL A CA 1
ATOM 605 C C . VAL A 1 83 ? -1.665 8.330 14.950 1.00 93.81 83 VAL A C 1
ATOM 607 O O . VAL A 1 83 ? -2.456 8.128 15.880 1.00 93.81 83 VAL A O 1
ATOM 610 N N . PHE A 1 84 ? -0.363 8.065 15.029 1.00 91.56 84 PHE A N 1
ATOM 611 C CA . PHE A 1 84 ? 0.303 7.519 16.210 1.00 91.56 84 PHE A CA 1
ATOM 612 C C . PHE A 1 84 ? 0.556 8.605 17.255 1.00 91.56 84 PHE A C 1
ATOM 614 O O . PHE A 1 84 ? 0.911 9.737 16.930 1.00 91.56 84 PHE A O 1
ATOM 621 N N . ALA A 1 85 ? 0.356 8.264 18.525 1.00 88.38 85 ALA A N 1
ATOM 622 C CA . ALA A 1 85 ? 0.369 9.213 19.633 1.00 88.38 85 ALA A CA 1
ATOM 623 C C . ALA A 1 85 ? 1.754 9.436 20.250 1.00 88.38 85 ALA A C 1
ATOM 625 O O . ALA A 1 85 ? 2.005 10.500 20.818 1.00 88.38 85 ALA A O 1
ATOM 626 N N . GLN A 1 86 ? 2.639 8.437 20.197 1.00 81.00 86 GLN A N 1
ATOM 627 C CA . GLN A 1 86 ? 3.901 8.456 20.937 1.00 81.00 86 GLN A CA 1
ATOM 628 C C . GLN A 1 86 ? 5.085 8.243 20.007 1.00 81.00 86 GLN A C 1
ATOM 630 O O . GLN A 1 86 ? 5.038 7.439 19.088 1.00 81.00 86 GLN A O 1
ATOM 635 N N . SER A 1 87 ? 6.184 8.948 20.261 1.00 74.19 87 SER A N 1
ATOM 636 C CA . SER A 1 87 ? 7.396 8.808 19.454 1.00 74.19 87 SER A CA 1
ATOM 637 C C . SER A 1 87 ? 8.029 7.420 19.574 1.00 74.19 87 SER A C 1
ATOM 639 O O . SER A 1 87 ? 8.712 6.978 18.661 1.00 74.19 87 SER A O 1
ATOM 641 N N . SER A 1 88 ? 7.821 6.733 20.700 1.00 70.75 88 SER A N 1
ATOM 642 C CA . SER A 1 88 ? 8.392 5.411 20.955 1.00 70.75 88 SER A CA 1
ATOM 643 C C . SER A 1 88 ? 7.809 4.306 20.077 1.00 70.75 88 SER A C 1
ATOM 645 O O . SER A 1 88 ? 8.487 3.304 19.881 1.00 70.75 88 SER A O 1
ATOM 647 N N . THR A 1 89 ? 6.595 4.478 19.539 1.00 68.94 89 THR A N 1
ATOM 648 C CA . THR A 1 89 ? 5.917 3.450 18.725 1.00 68.94 89 THR A CA 1
ATOM 649 C C . THR A 1 89 ? 6.564 3.238 17.368 1.00 68.94 89 THR A C 1
ATOM 651 O O . THR A 1 89 ? 6.268 2.252 16.711 1.00 68.94 89 THR A O 1
ATOM 654 N N . THR A 1 90 ? 7.408 4.178 16.946 1.00 67.75 90 THR A N 1
ATOM 655 C CA . THR A 1 90 ? 8.116 4.144 15.665 1.00 67.75 90 THR A CA 1
ATOM 656 C C . THR A 1 90 ? 9.589 4.522 15.828 1.00 67.75 90 THR A C 1
ATOM 658 O O . THR A 1 90 ? 10.172 5.119 14.936 1.00 67.75 90 THR A O 1
ATOM 661 N N . SER A 1 91 ? 10.160 4.321 17.021 1.00 70.62 91 SER A N 1
ATOM 662 C CA . SER A 1 91 ? 11.536 4.749 17.330 1.00 70.62 91 SER A CA 1
ATOM 663 C C . SER A 1 91 ? 12.596 3.667 17.131 1.00 70.62 91 SER A C 1
ATOM 665 O O . SER A 1 91 ? 13.772 3.919 17.418 1.00 70.62 91 SER A O 1
ATOM 667 N N . GLY A 1 92 ? 12.187 2.471 16.704 1.00 74.44 92 GLY A N 1
ATOM 668 C CA . GLY A 1 92 ? 13.101 1.427 16.280 1.00 74.44 92 GLY A CA 1
ATOM 669 C C . GLY A 1 92 ? 13.888 1.864 15.046 1.00 74.44 92 GLY A C 1
ATOM 670 O O . GLY A 1 92 ? 13.626 2.895 14.441 1.00 74.44 92 GLY A O 1
ATOM 671 N N . SER A 1 93 ? 14.928 1.105 14.711 1.00 78.75 93 SER A N 1
ATOM 672 C CA . SER A 1 93 ? 15.719 1.325 13.491 1.00 78.75 93 SER A CA 1
ATOM 673 C C . SER A 1 93 ? 15.316 0.388 12.350 1.00 78.75 93 SER A C 1
ATOM 675 O O . SER A 1 93 ? 16.064 0.236 11.384 1.00 78.75 93 SER A O 1
ATOM 677 N N . SER A 1 94 ? 14.244 -0.375 12.543 1.00 85.31 94 SER A N 1
ATOM 678 C CA . SER A 1 94 ? 13.774 -1.434 11.646 1.00 85.31 94 SER A CA 1
ATOM 679 C C . SER A 1 94 ? 12.270 -1.633 11.835 1.00 85.31 94 SER A C 1
ATOM 681 O O . SER A 1 94 ? 11.796 -2.763 11.878 1.00 85.31 94 SER A O 1
ATOM 683 N N . ASP A 1 95 ? 11.544 -0.539 12.056 1.00 88.31 95 ASP A N 1
ATOM 684 C CA . ASP A 1 95 ? 10.101 -0.591 12.242 1.00 88.31 95 ASP A CA 1
ATOM 685 C C . ASP A 1 95 ? 9.426 -0.768 10.874 1.00 88.31 95 ASP A C 1
ATOM 687 O O . ASP A 1 95 ? 9.749 -0.071 9.904 1.00 88.31 95 ASP A O 1
ATOM 691 N N . GLU A 1 96 ? 8.476 -1.699 10.806 1.00 92.00 96 GLU A N 1
ATOM 692 C CA . GLU A 1 96 ? 7.785 -2.089 9.577 1.00 92.00 96 GLU A CA 1
ATOM 693 C C . GLU A 1 96 ? 6.272 -2.020 9.774 1.00 92.00 96 GLU A C 1
ATOM 695 O O . GLU A 1 96 ? 5.765 -2.410 10.823 1.00 92.00 96 GLU A O 1
ATOM 700 N N . ILE A 1 97 ? 5.551 -1.541 8.763 1.00 94.00 97 ILE A N 1
ATOM 701 C CA . ILE A 1 97 ? 4.084 -1.524 8.749 1.00 94.00 97 ILE A CA 1
ATOM 702 C C . ILE A 1 97 ? 3.569 -2.204 7.487 1.00 94.00 97 ILE A C 1
ATOM 704 O O . ILE A 1 97 ? 4.127 -2.012 6.407 1.00 94.00 97 ILE A O 1
ATOM 708 N N . THR A 1 98 ? 2.485 -2.959 7.599 1.00 97.75 98 THR A N 1
ATOM 709 C CA . THR A 1 98 ? 1.851 -3.633 6.465 1.00 97.75 98 THR A CA 1
ATOM 710 C C . THR A 1 98 ? 0.556 -2.933 6.063 1.00 97.75 98 THR A C 1
ATOM 712 O O . THR A 1 98 ? -0.310 -2.663 6.891 1.00 97.75 98 THR A O 1
ATOM 715 N N . CYS A 1 99 ? 0.419 -2.666 4.766 1.00 98.56 99 CYS A N 1
ATOM 716 C CA . CYS A 1 99 ? -0.795 -2.239 4.087 1.00 98.56 99 CYS A CA 1
ATOM 717 C C . CYS A 1 99 ? -1.332 -3.404 3.245 1.00 98.56 99 CYS A C 1
ATOM 719 O O . CYS A 1 99 ? -0.725 -3.785 2.243 1.00 98.56 99 CYS A O 1
ATOM 721 N N . THR A 1 100 ? -2.473 -3.971 3.630 1.00 98.75 100 THR A N 1
ATOM 722 C CA . THR A 1 100 ? -3.144 -5.024 2.853 1.00 98.75 100 THR A CA 1
ATOM 723 C C . THR A 1 100 ? -4.237 -4.427 1.973 1.00 98.75 100 THR A C 1
ATOM 725 O O . THR A 1 100 ? -5.145 -3.763 2.471 1.00 98.75 100 THR A O 1
ATOM 728 N N . LEU A 1 101 ? -4.193 -4.696 0.671 1.00 98.81 101 LEU A N 1
ATOM 729 C CA . LEU A 1 101 ? -5.266 -4.388 -0.270 1.00 98.81 101 LEU A CA 1
ATOM 730 C C . LEU A 1 101 ? -5.931 -5.691 -0.720 1.00 98.81 101 LEU A C 1
ATOM 732 O O . LEU A 1 101 ? -5.268 -6.592 -1.232 1.00 98.81 101 LEU A O 1
ATOM 736 N N . GLU A 1 102 ? -7.240 -5.792 -0.507 1.00 98.75 102 GLU A N 1
ATOM 737 C CA . GLU A 1 102 ? -8.045 -6.957 -0.872 1.00 98.75 102 GLU A CA 1
ATOM 738 C C . GLU A 1 102 ? -9.298 -6.504 -1.623 1.00 98.75 102 GLU A C 1
ATOM 740 O O . GLU A 1 102 ? -10.198 -5.917 -1.026 1.00 98.75 102 GLU A O 1
ATOM 745 N N . ASN A 1 103 ? -9.361 -6.746 -2.934 1.00 98.50 103 ASN A N 1
ATOM 746 C CA . ASN A 1 103 ? -10.437 -6.234 -3.796 1.00 98.50 103 ASN A CA 1
ATOM 747 C C . ASN A 1 103 ? -10.638 -4.709 -3.659 1.00 98.50 103 ASN A C 1
ATOM 749 O O . ASN A 1 103 ? -11.764 -4.218 -3.531 1.00 98.50 103 ASN A O 1
ATOM 753 N N . ALA A 1 104 ? -9.540 -3.956 -3.607 1.00 98.56 104 ALA A N 1
ATOM 754 C CA . ALA A 1 104 ? -9.518 -2.567 -3.180 1.00 98.56 104 ALA A CA 1
ATOM 755 C C . ALA A 1 104 ? -8.947 -1.631 -4.255 1.00 98.56 104 ALA A C 1
ATOM 757 O O . ALA A 1 104 ? -7.788 -1.732 -4.634 1.00 98.56 104 ALA A O 1
ATOM 758 N N . THR A 1 105 ? -9.747 -0.667 -4.700 1.00 98.25 105 THR A N 1
ATOM 759 C CA . THR A 1 105 ? -9.348 0.538 -5.435 1.00 98.25 105 THR A CA 1
ATOM 760 C C . THR A 1 105 ? -9.677 1.743 -4.561 1.00 98.25 105 THR A C 1
ATOM 762 O O . THR A 1 105 ? -10.853 2.054 -4.370 1.00 98.25 105 THR A O 1
ATOM 765 N N . VAL A 1 106 ? -8.652 2.389 -4.004 1.00 98.44 106 VAL A N 1
ATOM 766 C CA . VAL A 1 106 ? -8.792 3.392 -2.933 1.00 98.44 106 VAL A CA 1
ATOM 767 C C . VAL A 1 106 ? -7.944 4.636 -3.170 1.00 98.44 106 VAL A C 1
ATOM 769 O O . VAL A 1 106 ? -7.076 4.674 -4.050 1.00 98.44 106 VAL A O 1
ATOM 772 N N . GLY A 1 107 ? -8.237 5.681 -2.400 1.00 97.75 107 GLY A N 1
ATOM 773 C CA . GLY A 1 107 ? -7.557 6.963 -2.476 1.00 97.75 107 GLY A CA 1
ATOM 774 C C . GLY A 1 107 ? -6.222 6.947 -1.749 1.00 97.75 107 GLY A C 1
ATOM 775 O O . GLY A 1 107 ? -5.252 6.312 -2.171 1.00 97.75 107 GLY A O 1
ATOM 776 N N . THR A 1 108 ? -6.171 7.689 -0.655 1.00 97.50 108 THR A N 1
ATOM 777 C CA . THR A 1 108 ? -4.966 7.978 0.106 1.00 97.50 108 THR A CA 1
ATOM 778 C C . THR A 1 108 ? -4.908 7.153 1.384 1.00 97.50 108 THR A C 1
ATOM 780 O O . THR A 1 108 ? -5.801 7.207 2.228 1.00 97.50 108 THR A O 1
ATOM 783 N N . ALA A 1 109 ? -3.786 6.468 1.587 1.00 97.81 109 ALA A N 1
ATOM 784 C CA . ALA A 1 109 ? -3.356 5.987 2.890 1.00 97.81 109 ALA A CA 1
ATOM 785 C C . ALA A 1 109 ? -2.407 7.019 3.510 1.00 97.81 109 ALA A C 1
ATOM 787 O O . ALA A 1 109 ? -1.328 7.283 2.982 1.00 97.81 109 ALA A O 1
ATOM 788 N N . THR A 1 110 ? -2.797 7.625 4.627 1.00 95.69 110 THR A N 1
ATOM 789 C CA . THR A 1 110 ? -1.968 8.588 5.358 1.00 95.69 110 THR A CA 1
ATOM 790 C C . THR A 1 110 ? -1.449 7.969 6.642 1.00 95.69 110 THR A C 1
ATOM 792 O O . THR A 1 110 ? -2.236 7.527 7.473 1.00 95.69 110 THR A O 1
ATOM 795 N N . VAL A 1 111 ? -0.137 8.024 6.857 1.00 92.31 111 VAL A N 1
ATOM 796 C CA . VAL A 1 111 ? 0.496 7.584 8.098 1.00 92.31 111 VAL A CA 1
ATOM 797 C C . VAL A 1 111 ? 1.233 8.746 8.759 1.00 92.31 111 VAL A C 1
ATOM 799 O O . VAL A 1 111 ? 2.206 9.287 8.232 1.00 92.31 111 VAL A O 1
ATOM 802 N N . ASN A 1 112 ? 0.777 9.124 9.951 1.00 90.31 112 ASN A N 1
ATOM 803 C CA . ASN A 1 112 ? 1.335 10.209 10.747 1.00 90.31 112 ASN A CA 1
ATOM 804 C C . ASN A 1 112 ? 1.982 9.648 12.005 1.00 90.31 112 ASN A C 1
ATOM 806 O O . ASN A 1 112 ? 1.303 9.269 12.959 1.00 90.31 112 ASN A O 1
ATOM 810 N N . THR A 1 113 ? 3.311 9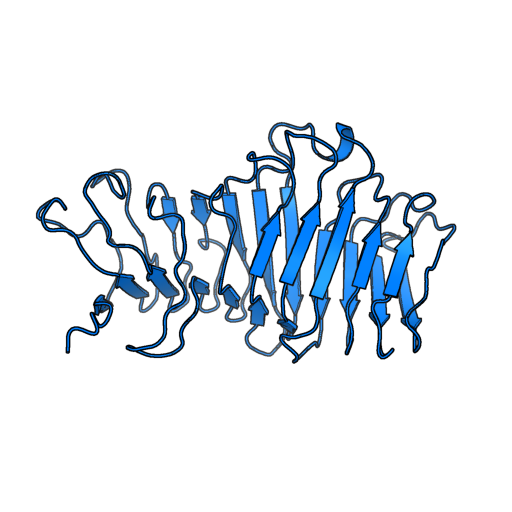.628 12.017 1.00 85.50 113 THR A N 1
ATOM 811 C CA . THR A 1 113 ? 4.087 9.240 13.194 1.00 85.50 113 THR A CA 1
ATOM 812 C C . THR A 1 113 ? 4.279 10.439 14.120 1.00 85.50 113 THR A C 1
ATOM 814 O O . THR A 1 113 ? 4.387 11.582 13.672 1.00 85.50 113 THR A O 1
ATOM 817 N N . ALA A 1 114 ? 4.330 10.195 15.430 1.00 77.00 114 ALA A N 1
ATOM 818 C CA . ALA A 1 114 ? 4.647 11.242 16.405 1.00 77.00 114 ALA A CA 1
ATOM 819 C C . ALA A 1 114 ? 6.157 11.539 16.479 1.00 77.00 114 ALA A C 1
ATOM 821 O O . ALA A 1 114 ? 6.555 12.644 16.846 1.00 77.00 114 ALA A O 1
ATOM 822 N N . ALA A 1 115 ? 7.008 10.565 16.143 1.00 74.25 115 ALA A N 1
ATOM 823 C CA . ALA A 1 115 ? 8.453 10.745 16.072 1.00 74.25 115 ALA A CA 1
ATOM 824 C C . ALA A 1 115 ? 8.906 11.296 14.715 1.00 74.25 115 ALA A C 1
ATOM 826 O O . ALA A 1 115 ? 8.323 10.994 13.673 1.00 74.25 115 ALA A O 1
ATOM 827 N N . SER A 1 116 ? 10.020 12.038 14.737 1.00 69.19 116 SER A N 1
ATOM 828 C CA . SER A 1 116 ? 10.781 12.399 13.533 1.00 69.19 116 SER A CA 1
ATOM 829 C C . SER A 1 116 ? 11.415 11.183 12.853 1.00 69.19 116 SER A C 1
ATOM 831 O O . SER A 1 116 ? 11.629 11.202 11.644 1.00 69.19 116 SER A O 1
ATOM 833 N N . ASN A 1 117 ? 11.711 10.145 13.635 1.00 62.47 117 ASN A N 1
ATOM 834 C CA . ASN A 1 117 ? 12.086 8.830 13.143 1.00 62.47 117 ASN A CA 1
ATOM 835 C C . ASN A 1 117 ? 10.796 8.013 13.175 1.00 62.47 117 ASN A C 1
ATOM 837 O O . ASN A 1 117 ? 10.322 7.690 14.254 1.00 62.47 117 ASN A O 1
ATOM 841 N N . GLY A 1 118 ? 10.129 7.885 12.032 1.00 77.75 118 GLY A N 1
ATOM 842 C CA . GLY A 1 118 ? 8.974 6.998 11.877 1.00 77.75 118 GLY A CA 1
ATOM 843 C C . GLY A 1 118 ? 9.436 5.586 11.510 1.00 77.75 118 GLY A C 1
ATOM 844 O O . GLY A 1 118 ? 10.616 5.304 11.606 1.00 77.75 118 GLY A O 1
ATOM 845 N N . PHE A 1 119 ? 8.549 4.766 10.955 1.00 86.38 119 PHE A N 1
ATOM 846 C CA . PHE A 1 119 ? 8.911 3.458 10.391 1.00 86.38 119 PHE A CA 1
ATOM 847 C C . PHE A 1 119 ? 9.832 3.556 9.161 1.00 86.38 119 PHE A C 1
ATOM 849 O O . PHE A 1 119 ? 9.777 4.558 8.430 1.00 86.38 119 PHE A O 1
ATOM 856 N N . GLU A 1 120 ? 10.639 2.515 8.946 1.00 90.19 120 GLU A N 1
ATOM 857 C CA . GLU A 1 120 ? 11.634 2.394 7.873 1.00 90.19 120 GLU A CA 1
ATOM 858 C C . GLU A 1 120 ? 11.096 1.669 6.635 1.00 90.19 120 GLU A C 1
ATOM 860 O O . GLU A 1 120 ? 11.454 2.042 5.512 1.00 90.19 120 GLU A O 1
ATOM 865 N N . THR A 1 121 ? 10.207 0.691 6.837 1.00 92.75 121 THR A N 1
ATOM 866 C CA . THR A 1 121 ? 9.681 -0.175 5.772 1.00 92.75 121 THR A CA 1
ATOM 867 C C . THR A 1 121 ? 8.158 -0.151 5.744 1.00 92.75 121 THR A C 1
ATOM 869 O O . THR A 1 121 ? 7.505 -0.228 6.786 1.00 92.75 121 THR A O 1
ATOM 872 N N . ILE A 1 122 ? 7.579 -0.085 4.545 1.00 95.50 122 ILE A N 1
ATOM 873 C CA . ILE A 1 122 ? 6.178 -0.443 4.318 1.00 95.50 122 ILE A CA 1
ATOM 874 C C . ILE A 1 122 ? 6.084 -1.703 3.463 1.00 95.50 122 ILE A C 1
ATOM 876 O O . ILE A 1 122 ? 6.714 -1.796 2.414 1.00 95.50 122 ILE A O 1
ATOM 880 N N . ASN A 1 123 ? 5.264 -2.650 3.902 1.00 98.12 123 ASN A N 1
ATOM 881 C CA . ASN A 1 123 ? 4.907 -3.841 3.150 1.00 98.12 123 ASN A CA 1
ATOM 882 C C . ASN A 1 123 ? 3.540 -3.615 2.501 1.00 98.12 123 ASN A C 1
ATOM 884 O O . ASN A 1 123 ? 2.575 -3.301 3.190 1.00 98.12 123 ASN A O 1
ATOM 888 N N . PHE A 1 124 ? 3.426 -3.793 1.193 1.00 98.62 124 PHE A N 1
ATOM 889 C CA . PHE A 1 124 ? 2.155 -3.843 0.481 1.00 98.62 124 PHE A CA 1
ATOM 890 C C . PHE A 1 124 ? 1.810 -5.295 0.177 1.00 98.62 124 PHE A C 1
ATOM 892 O O . PHE A 1 124 ? 2.595 -6.000 -0.452 1.00 98.62 124 PHE A O 1
ATOM 899 N N . VAL A 1 125 ? 0.630 -5.740 0.599 1.00 98.75 125 VAL A N 1
ATOM 900 C CA . VAL A 1 125 ? 0.122 -7.086 0.311 1.00 98.75 125 VAL A CA 1
ATOM 901 C C . VAL A 1 125 ? -1.113 -6.958 -0.570 1.00 98.75 125 VAL A C 1
ATOM 903 O O . VAL A 1 125 ? -2.148 -6.480 -0.113 1.00 98.75 125 VAL A O 1
ATOM 906 N N . SER A 1 126 ? -1.004 -7.379 -1.830 1.00 98.69 126 SER A N 1
ATOM 907 C CA . SER A 1 126 ? -2.097 -7.361 -2.807 1.00 98.69 126 SER A CA 1
ATOM 908 C C . SER A 1 126 ? -2.737 -8.743 -2.942 1.00 98.69 126 SER A C 1
ATOM 910 O O . SER A 1 126 ? -2.123 -9.698 -3.429 1.00 98.69 126 SER A O 1
ATOM 912 N N . GLN A 1 127 ? -3.985 -8.867 -2.499 1.00 98.50 127 GLN A N 1
ATOM 913 C CA . GLN A 1 127 ? -4.729 -10.127 -2.479 1.00 98.50 127 GLN A CA 1
ATOM 914 C C . GLN A 1 127 ? -6.194 -9.939 -2.902 1.00 98.50 127 GLN A C 1
ATOM 916 O O . GLN A 1 127 ? -6.606 -8.849 -3.294 1.00 98.50 127 GLN A O 1
ATOM 921 N N . GLY A 1 128 ? -6.980 -11.015 -2.848 1.00 97.50 128 GLY A N 1
ATOM 922 C CA . GLY A 1 128 ? -8.387 -11.031 -3.257 1.00 97.50 128 GLY A CA 1
ATOM 923 C C . GLY A 1 128 ? -8.596 -11.724 -4.601 1.00 97.50 128 GLY A C 1
ATOM 924 O O . GLY A 1 128 ? -7.809 -12.591 -4.975 1.00 97.50 128 GLY A O 1
ATOM 925 N N . ASP A 1 129 ? -9.654 -11.335 -5.304 1.00 97.62 129 ASP A N 1
ATOM 926 C CA . ASP A 1 129 ? -10.098 -11.865 -6.598 1.00 97.62 129 ASP A CA 1
ATOM 927 C C . ASP A 1 129 ? -9.972 -10.839 -7.740 1.00 97.62 129 ASP A C 1
ATOM 929 O O . ASP A 1 129 ? -10.115 -11.199 -8.911 1.00 97.62 129 ASP A O 1
ATOM 933 N N . THR A 1 130 ? -9.727 -9.563 -7.423 1.00 97.00 130 THR A N 1
ATOM 934 C CA . THR A 1 130 ? -9.568 -8.483 -8.408 1.00 97.00 130 THR A CA 1
ATOM 935 C C . THR A 1 130 ? -8.283 -7.697 -8.185 1.00 97.00 130 THR A C 1
ATOM 937 O O . THR A 1 130 ? -7.797 -7.612 -7.059 1.00 97.00 130 THR A O 1
ATOM 940 N N . ALA A 1 131 ? -7.798 -7.048 -9.247 1.00 97.50 131 ALA A N 1
ATOM 941 C CA . ALA A 1 131 ? -6.695 -6.096 -9.174 1.00 97.50 131 ALA A CA 1
ATOM 942 C C . ALA A 1 131 ? -6.953 -5.004 -8.123 1.00 97.50 131 ALA A C 1
ATOM 944 O O . ALA A 1 131 ? -8.079 -4.516 -7.968 1.00 97.50 131 ALA A O 1
ATOM 945 N N . ASN A 1 132 ? -5.888 -4.616 -7.431 1.00 98.69 132 ASN A N 1
ATOM 946 C CA . ASN A 1 132 ? -5.893 -3.610 -6.386 1.00 98.69 132 ASN A CA 1
ATOM 947 C C . ASN A 1 132 ? -5.233 -2.317 -6.868 1.00 98.69 132 ASN A C 1
ATOM 949 O O . ASN A 1 132 ? -4.329 -2.322 -7.705 1.00 98.69 132 ASN A O 1
ATOM 953 N N . ARG A 1 133 ? -5.652 -1.189 -6.298 1.00 97.69 133 ARG A N 1
ATOM 954 C CA . ARG A 1 133 ? -5.044 0.114 -6.541 1.00 97.69 133 ARG A CA 1
ATOM 955 C C . ARG A 1 133 ? -5.048 0.982 -5.292 1.00 97.69 133 ARG A C 1
ATOM 957 O O . ARG A 1 133 ? -6.095 1.191 -4.683 1.00 97.69 133 ARG A O 1
ATOM 964 N N . LEU A 1 134 ? -3.890 1.554 -4.983 1.00 97.75 134 LEU A N 1
ATOM 965 C CA . LEU A 1 134 ? -3.721 2.643 -4.030 1.00 97.75 134 LEU A CA 1
ATOM 966 C C . LEU A 1 134 ? -3.332 3.910 -4.792 1.00 97.75 134 LEU A C 1
ATOM 968 O O . LEU A 1 134 ? -2.300 3.942 -5.461 1.00 97.75 134 LEU A O 1
ATOM 972 N N . THR A 1 135 ? -4.117 4.977 -4.663 1.00 95.62 135 THR A N 1
ATOM 973 C CA . THR A 1 135 ? -3.783 6.244 -5.328 1.00 95.62 135 THR A CA 1
ATOM 974 C C . THR A 1 135 ? -2.563 6.892 -4.676 1.00 95.62 135 THR A C 1
ATOM 976 O O . THR A 1 135 ? -1.665 7.373 -5.357 1.00 95.62 135 THR A O 1
ATOM 979 N N . THR A 1 136 ? -2.470 6.945 -3.349 1.00 93.75 136 THR A N 1
ATOM 980 C CA . THR A 1 136 ? -1.304 7.576 -2.710 1.00 93.75 136 THR A CA 1
ATOM 981 C C . THR A 1 136 ? -1.019 6.995 -1.334 1.00 93.75 136 THR A C 1
ATOM 983 O O . THR A 1 136 ? -1.920 6.875 -0.509 1.00 93.75 136 THR A O 1
ATOM 986 N N . LEU A 1 137 ? 0.252 6.721 -1.039 1.00 94.19 137 LEU A N 1
ATOM 987 C CA . LEU A 1 137 ? 0.734 6.668 0.341 1.00 94.19 137 LEU A CA 1
ATOM 988 C C . LEU A 1 137 ? 1.330 8.026 0.714 1.00 94.19 137 LEU A C 1
ATOM 990 O O . LEU A 1 137 ? 2.264 8.504 0.073 1.00 94.19 137 LEU A O 1
ATOM 994 N N . THR A 1 138 ? 0.839 8.622 1.794 1.00 91.19 138 THR A N 1
ATOM 995 C CA . THR A 1 138 ? 1.402 9.845 2.372 1.00 91.19 138 THR A CA 1
ATOM 996 C C . THR A 1 138 ? 1.966 9.560 3.758 1.00 91.19 138 THR A C 1
ATOM 998 O O . THR A 1 138 ? 1.275 9.025 4.620 1.00 91.19 138 THR A O 1
ATOM 1001 N N . LYS A 1 139 ? 3.201 10.001 4.012 1.00 85.06 139 LYS A N 1
ATOM 1002 C CA . LYS A 1 139 ? 3.777 10.113 5.360 1.00 85.06 139 LYS A CA 1
ATOM 1003 C C . LYS A 1 139 ? 4.023 11.590 5.647 1.00 85.06 139 LYS A C 1
ATOM 1005 O O . LYS A 1 139 ? 4.769 12.227 4.911 1.00 85.06 139 LYS A O 1
ATOM 1010 N N . THR A 1 140 ? 3.376 12.159 6.668 1.00 80.69 140 THR A N 1
ATOM 1011 C CA . THR A 1 140 ? 3.481 13.617 6.919 1.00 80.69 140 THR A CA 1
ATOM 1012 C C . THR A 1 140 ? 4.546 14.002 7.946 1.00 80.69 140 THR A C 1
ATOM 1014 O O . THR A 1 140 ? 4.950 15.165 7.992 1.00 80.69 140 THR A O 1
ATOM 1017 N N . THR A 1 141 ? 5.046 13.039 8.727 1.00 79.69 141 THR A N 1
ATOM 1018 C CA . THR A 1 141 ? 6.087 13.266 9.737 1.00 79.69 141 THR A CA 1
ATOM 1019 C C . THR A 1 141 ? 7.252 12.304 9.542 1.00 79.69 141 THR A C 1
ATOM 1021 O O . THR A 1 141 ? 7.060 11.095 9.425 1.00 79.69 141 THR A O 1
ATOM 1024 N N . GLY A 1 142 ? 8.471 12.846 9.584 1.00 71.50 142 GLY A N 1
ATOM 1025 C CA . GLY A 1 142 ? 9.709 12.074 9.530 1.00 71.50 142 GLY A CA 1
ATOM 1026 C C . GLY A 1 142 ? 10.106 11.616 8.125 1.00 71.50 142 GLY A C 1
ATOM 1027 O O . GLY A 1 142 ? 9.264 11.432 7.255 1.00 71.50 142 GLY A O 1
ATOM 1028 N N . ASN A 1 143 ? 11.408 11.398 7.924 1.00 73.75 143 ASN A N 1
ATOM 1029 C CA . ASN A 1 143 ? 11.994 11.044 6.619 1.00 73.75 143 ASN A CA 1
ATOM 1030 C C . ASN A 1 143 ? 12.656 9.654 6.624 1.00 73.75 143 ASN A C 1
ATOM 1032 O O . ASN A 1 143 ? 13.522 9.385 5.802 1.00 73.75 143 ASN A O 1
ATOM 1036 N N . THR A 1 144 ? 12.302 8.791 7.580 1.00 84.44 144 THR A N 1
ATOM 1037 C CA . THR A 1 144 ? 12.943 7.473 7.751 1.00 84.44 144 THR A CA 1
ATOM 1038 C C . THR A 1 144 ? 12.366 6.369 6.876 1.00 84.44 144 THR A C 1
ATOM 1040 O O . THR A 1 144 ? 13.007 5.337 6.741 1.00 84.44 144 THR A O 1
ATOM 1043 N N . LEU A 1 145 ? 11.190 6.574 6.268 1.00 87.56 145 LEU A N 1
ATOM 1044 C CA . LEU A 1 145 ? 10.572 5.554 5.417 1.00 87.56 145 LEU A CA 1
ATOM 1045 C C . LEU A 1 145 ? 11.364 5.462 4.115 1.00 87.56 145 LEU A C 1
ATOM 1047 O O . LEU A 1 145 ? 11.242 6.362 3.287 1.00 87.56 145 LEU A O 1
ATOM 1051 N N . ALA A 1 146 ? 12.158 4.408 3.966 1.00 88.25 146 ALA A N 1
ATOM 1052 C CA . ALA A 1 146 ? 13.126 4.245 2.887 1.00 88.25 146 ALA A CA 1
ATOM 1053 C C . ALA A 1 146 ? 12.814 3.054 1.971 1.00 88.25 146 ALA A C 1
ATOM 1055 O O . ALA A 1 146 ? 13.247 3.050 0.817 1.00 88.25 146 ALA A O 1
ATOM 1056 N N . THR A 1 147 ? 12.032 2.089 2.459 1.00 91.19 147 THR A N 1
ATOM 1057 C CA . THR A 1 147 ? 11.772 0.827 1.762 1.00 91.19 147 THR A CA 1
ATOM 1058 C C . THR A 1 147 ? 10.277 0.597 1.566 1.00 91.19 147 THR A C 1
ATOM 1060 O O . THR A 1 147 ? 9.493 0.727 2.506 1.00 91.19 147 THR A O 1
ATOM 1063 N N . ALA A 1 148 ? 9.890 0.212 0.352 1.00 94.44 148 ALA A N 1
ATOM 1064 C CA . ALA A 1 148 ? 8.601 -0.386 0.037 1.00 94.44 148 ALA A CA 1
ATOM 1065 C C . ALA A 1 148 ? 8.816 -1.817 -0.466 1.00 94.44 148 ALA A C 1
ATOM 1067 O O . ALA A 1 148 ? 9.517 -2.035 -1.455 1.00 94.44 148 ALA A O 1
ATOM 1068 N N . MET A 1 149 ? 8.202 -2.782 0.207 1.00 96.75 149 MET A N 1
ATOM 1069 C CA . MET A 1 149 ? 8.162 -4.175 -0.225 1.00 96.75 149 MET A CA 1
ATOM 1070 C C . MET A 1 149 ? 6.774 -4.503 -0.764 1.00 96.75 149 MET A C 1
ATOM 1072 O O . MET A 1 149 ? 5.778 -4.035 -0.217 1.00 96.75 149 MET A O 1
ATOM 1076 N N . PHE A 1 150 ? 6.693 -5.314 -1.812 1.00 98.06 150 PHE A N 1
ATOM 1077 C CA . PHE A 1 150 ? 5.445 -5.687 -2.470 1.00 98.06 150 PHE A CA 1
ATOM 1078 C C . PHE A 1 150 ? 5.306 -7.207 -2.506 1.00 98.06 150 PHE A C 1
ATOM 1080 O O . PHE A 1 150 ? 6.225 -7.939 -2.877 1.00 98.06 150 PHE A O 1
ATOM 1087 N N . PHE A 1 151 ? 4.130 -7.678 -2.114 1.00 98.50 151 PHE A N 1
ATOM 1088 C CA . PHE A 1 151 ? 3.800 -9.087 -1.986 1.00 98.50 151 PHE A CA 1
ATOM 1089 C C . PHE A 1 151 ? 2.404 -9.370 -2.526 1.00 98.50 151 PHE A C 1
ATOM 1091 O O . PHE A 1 151 ? 1.552 -8.485 -2.631 1.00 98.50 151 PHE A O 1
ATOM 1098 N N . GLY A 1 152 ? 2.144 -10.653 -2.754 1.00 98.19 152 GLY A N 1
ATOM 1099 C CA . GLY A 1 152 ? 0.812 -11.161 -3.043 1.00 98.19 152 GLY A CA 1
ATOM 1100 C C . GLY A 1 152 ? 0.651 -11.635 -4.479 1.00 98.19 152 GLY A C 1
ATOM 1101 O O . GLY A 1 152 ? 1.611 -11.731 -5.248 1.00 98.19 152 GLY A O 1
ATOM 1102 N N . SER A 1 153 ? -0.573 -12.025 -4.810 1.00 97.69 153 SER A N 1
ATOM 1103 C CA . SER A 1 153 ? -0.897 -12.689 -6.075 1.00 97.69 153 SER A CA 1
ATOM 1104 C C . SER A 1 153 ? -1.853 -11.912 -6.956 1.00 97.69 153 SER A C 1
ATOM 1106 O O . SER A 1 153 ? -2.102 -12.348 -8.074 1.00 97.69 153 SER A O 1
ATOM 1108 N N . GLN A 1 154 ? -2.417 -10.814 -6.455 1.00 98.25 154 GLN A N 1
ATOM 1109 C CA . GLN A 1 154 ? -3.254 -9.939 -7.262 1.00 98.25 154 GLN A CA 1
ATOM 1110 C C . GLN A 1 154 ? -2.451 -8.769 -7.797 1.00 98.25 154 GLN A C 1
ATOM 1112 O O . GLN A 1 154 ? -1.553 -8.270 -7.114 1.00 98.25 154 GLN A O 1
ATOM 1117 N N . ASP A 1 155 ? -2.822 -8.312 -8.987 1.00 98.12 155 ASP A N 1
ATOM 1118 C CA . ASP A 1 155 ? -2.220 -7.133 -9.597 1.00 98.12 155 ASP A CA 1
ATOM 1119 C C . ASP A 1 155 ? -2.370 -5.935 -8.657 1.00 98.12 155 ASP A C 1
ATOM 1121 O O . ASP A 1 155 ? -3.392 -5.782 -7.978 1.00 98.12 155 ASP A O 1
ATOM 1125 N N . LEU A 1 156 ? -1.342 -5.099 -8.588 1.00 98.06 156 LEU A N 1
ATOM 1126 C CA . LEU A 1 156 ? -1.303 -3.930 -7.726 1.00 98.06 156 LEU A CA 1
ATOM 1127 C C . LEU A 1 156 ? -0.839 -2.722 -8.519 1.00 98.06 156 LEU A C 1
ATOM 1129 O O . LEU A 1 156 ? 0.262 -2.715 -9.060 1.00 98.06 156 LEU A O 1
ATOM 1133 N N . GLN A 1 157 ? -1.632 -1.659 -8.493 1.00 96.06 157 GLN A N 1
ATOM 1134 C CA . GLN A 1 157 ? -1.187 -0.336 -8.901 1.00 96.06 157 GLN A CA 1
ATOM 1135 C C . GLN A 1 157 ? -0.990 0.568 -7.681 1.00 96.06 157 GLN A C 1
ATOM 1137 O O . GLN A 1 157 ? -1.887 0.707 -6.849 1.00 96.06 157 GLN A O 1
ATOM 1142 N N . VAL A 1 158 ? 0.163 1.227 -7.586 1.00 94.81 158 VAL A N 1
ATOM 1143 C CA . VAL A 1 158 ? 0.397 2.302 -6.614 1.00 94.81 158 VAL A CA 1
ATOM 1144 C C . VAL A 1 158 ? 0.786 3.565 -7.364 1.00 94.81 158 VAL A C 1
ATOM 1146 O O . VAL A 1 158 ? 1.889 3.650 -7.903 1.00 94.81 158 VAL A O 1
ATOM 1149 N N . ASP A 1 159 ? -0.109 4.555 -7.400 1.00 91.44 159 ASP A N 1
ATOM 1150 C CA . ASP A 1 159 ? 0.117 5.722 -8.258 1.00 91.44 159 ASP A CA 1
ATOM 1151 C C . ASP A 1 159 ? 1.218 6.642 -7.703 1.00 91.44 159 ASP A C 1
ATOM 1153 O O . ASP A 1 159 ? 1.976 7.229 -8.476 1.00 91.44 159 ASP A O 1
ATOM 1157 N N . ALA A 1 160 ? 1.313 6.780 -6.374 1.00 88.50 160 ALA A N 1
ATOM 1158 C CA . ALA A 1 160 ? 2.296 7.643 -5.721 1.00 88.50 160 ALA A CA 1
ATOM 1159 C C . ALA A 1 160 ? 2.746 7.125 -4.344 1.00 88.50 160 ALA A C 1
ATOM 1161 O O . ALA A 1 160 ? 1.936 6.711 -3.509 1.00 88.50 160 ALA A O 1
ATOM 1162 N N . LEU A 1 161 ? 4.052 7.229 -4.087 1.00 88.88 161 LEU A N 1
ATOM 1163 C CA . LEU A 1 161 ? 4.705 6.919 -2.812 1.00 88.88 161 LEU A CA 1
ATOM 1164 C C . LEU A 1 161 ? 5.559 8.112 -2.333 1.00 88.88 161 LEU A C 1
ATOM 1166 O O . LEU A 1 161 ? 5.932 8.962 -3.144 1.00 88.88 161 LEU A O 1
ATOM 1170 N N . PRO A 1 162 ? 5.895 8.202 -1.031 1.00 86.44 162 PRO A N 1
ATOM 1171 C CA . PRO A 1 162 ? 6.748 9.266 -0.508 1.00 86.44 162 PRO A CA 1
ATOM 1172 C C . PRO A 1 162 ? 8.161 9.248 -1.105 1.00 86.44 162 PRO A C 1
ATOM 1174 O O . PRO A 1 162 ? 8.781 8.195 -1.220 1.00 86.44 162 PRO A O 1
ATOM 1177 N N . ASN A 1 163 ? 8.727 10.436 -1.343 1.00 81.00 163 ASN A N 1
ATOM 1178 C CA . ASN A 1 163 ? 10.085 10.606 -1.892 1.00 81.00 163 ASN A CA 1
ATOM 1179 C C . ASN A 1 163 ? 11.229 10.199 -0.969 1.00 81.00 163 ASN A C 1
ATOM 1181 O O . ASN A 1 163 ? 12.395 10.340 -1.322 1.00 81.00 163 ASN A O 1
ATOM 1185 N N . SER A 1 164 ? 10.922 9.791 0.254 1.00 82.81 164 SER A N 1
ATOM 1186 C CA . SER A 1 164 ? 11.928 9.211 1.129 1.00 82.81 164 SER A CA 1
ATOM 1187 C C . SER A 1 164 ? 12.209 7.749 0.777 1.00 82.81 164 SER A C 1
ATOM 1189 O O . SER A 1 164 ? 13.254 7.249 1.176 1.00 82.81 164 SER A O 1
ATOM 1191 N N . ILE A 1 165 ? 11.309 7.079 0.041 1.00 86.56 165 ILE A N 1
ATOM 1192 C CA . ILE A 1 165 ? 11.487 5.688 -0.381 1.00 86.56 165 ILE A CA 1
ATOM 1193 C C . ILE A 1 165 ? 12.445 5.645 -1.572 1.00 86.56 165 ILE A C 1
ATOM 1195 O O . ILE A 1 165 ? 12.246 6.349 -2.559 1.00 86.56 165 ILE A O 1
ATOM 1199 N N . LEU A 1 166 ? 13.490 4.829 -1.453 1.00 83.75 166 LEU A N 1
ATOM 1200 C CA . LEU A 1 166 ? 14.532 4.633 -2.469 1.00 83.75 166 LEU A CA 1
ATOM 1201 C C . LEU A 1 166 ? 14.719 3.143 -2.815 1.00 83.75 166 LEU A C 1
ATOM 1203 O O . LEU A 1 166 ? 15.382 2.803 -3.793 1.00 83.75 166 LEU A O 1
ATOM 1207 N N . THR A 1 167 ? 14.124 2.249 -2.019 1.00 88.44 167 THR A N 1
ATOM 1208 C CA . THR A 1 167 ? 14.138 0.803 -2.246 1.00 88.44 167 THR A CA 1
ATOM 1209 C C . THR A 1 167 ? 12.734 0.292 -2.512 1.00 88.44 167 THR A C 1
ATOM 1211 O O . THR A 1 167 ? 11.840 0.460 -1.682 1.00 88.44 167 THR A O 1
ATOM 1214 N N . TYR A 1 168 ? 12.573 -0.372 -3.654 1.00 91.94 168 TYR A N 1
ATOM 1215 C CA . TYR A 1 168 ? 11.344 -1.010 -4.109 1.00 91.94 168 TYR A CA 1
ATOM 1216 C C . TYR A 1 168 ? 11.631 -2.482 -4.386 1.00 91.94 168 TYR A C 1
ATOM 1218 O O . TYR A 1 168 ? 12.403 -2.802 -5.290 1.00 91.94 168 TYR A O 1
ATOM 1226 N N . ASP A 1 169 ? 11.029 -3.375 -3.608 1.00 94.50 169 ASP A N 1
ATOM 1227 C CA . ASP A 1 169 ? 11.263 -4.815 -3.724 1.00 94.50 169 ASP A CA 1
ATOM 1228 C C . ASP A 1 169 ? 9.946 -5.574 -3.881 1.00 94.50 169 ASP A C 1
ATOM 1230 O O . ASP A 1 169 ? 9.202 -5.759 -2.922 1.00 94.50 169 ASP A O 1
ATOM 1234 N N . ALA A 1 170 ? 9.668 -6.020 -5.101 1.00 96.56 170 ALA A N 1
ATOM 1235 C CA . ALA A 1 170 ? 8.522 -6.843 -5.452 1.00 96.56 170 ALA A CA 1
ATOM 1236 C C . ALA A 1 170 ? 8.896 -8.310 -5.691 1.00 96.56 170 ALA A C 1
ATOM 1238 O O . ALA A 1 170 ? 8.094 -9.065 -6.232 1.00 96.56 170 ALA A O 1
ATOM 1239 N N . SER A 1 171 ? 10.078 -8.760 -5.256 1.00 95.88 171 SER A N 1
ATOM 1240 C CA . SER A 1 171 ? 10.530 -10.145 -5.461 1.00 95.88 171 SER A CA 1
ATOM 1241 C C . SER A 1 171 ? 9.601 -11.201 -4.838 1.00 95.88 171 SER A C 1
ATOM 1243 O O . SER A 1 171 ? 9.621 -12.366 -5.242 1.00 95.88 171 SER A O 1
ATOM 1245 N N . GLY A 1 172 ? 8.770 -10.805 -3.867 1.00 95.94 172 GLY A N 1
ATOM 1246 C CA . GLY A 1 172 ? 7.724 -11.629 -3.260 1.00 95.94 172 GLY A CA 1
ATOM 1247 C C . GLY A 1 172 ? 6.357 -11.567 -3.956 1.00 95.94 172 GLY A C 1
ATOM 1248 O O . GLY A 1 172 ? 5.414 -12.213 -3.489 1.00 95.94 172 GLY A O 1
ATOM 1249 N N . MET A 1 173 ? 6.218 -10.796 -5.035 1.00 97.00 173 MET A N 1
ATOM 1250 C CA . MET A 1 173 ? 4.971 -10.595 -5.767 1.00 97.00 173 MET A CA 1
ATOM 1251 C C . MET A 1 173 ? 4.861 -11.530 -6.980 1.00 97.00 173 MET A C 1
ATOM 1253 O O . MET A 1 173 ? 5.821 -11.809 -7.703 1.00 97.00 173 MET A O 1
ATOM 1257 N N . THR A 1 174 ? 3.654 -12.053 -7.186 1.00 97.38 174 THR A N 1
ATOM 1258 C CA . THR A 1 174 ? 3.312 -12.947 -8.308 1.00 97.38 174 THR A CA 1
ATOM 1259 C C . THR A 1 174 ? 2.237 -12.381 -9.235 1.00 97.38 174 THR A C 1
ATOM 1261 O O . THR A 1 174 ? 2.129 -12.852 -10.363 1.00 97.38 174 THR A O 1
ATOM 1264 N N . GLY A 1 175 ? 1.464 -11.389 -8.775 1.00 97.12 175 GLY A N 1
ATOM 1265 C CA . GLY A 1 175 ? 0.640 -10.546 -9.650 1.00 97.12 175 GLY A CA 1
ATOM 1266 C C . GLY A 1 175 ? 1.478 -9.472 -10.347 1.00 97.12 175 GLY A C 1
ATOM 1267 O O . GLY A 1 175 ? 2.662 -9.327 -10.048 1.00 97.12 175 GLY A O 1
ATOM 1268 N N . GLU A 1 176 ? 0.860 -8.710 -11.247 1.00 96.50 176 GLU A N 1
ATOM 1269 C CA . GLU A 1 176 ? 1.497 -7.578 -11.935 1.00 96.50 176 GLU A CA 1
ATOM 1270 C C . GLU A 1 176 ? 1.649 -6.373 -10.990 1.00 96.50 176 GLU A C 1
ATOM 1272 O O . GLU A 1 176 ? 0.671 -5.941 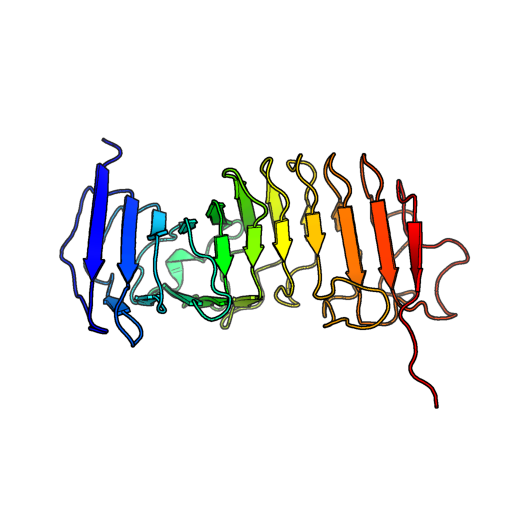-10.374 1.00 96.50 176 GLU A O 1
ATOM 1277 N N . LEU A 1 177 ? 2.845 -5.789 -10.877 1.00 96.56 177 LEU A N 1
ATOM 1278 C CA . LEU A 1 177 ? 3.067 -4.535 -10.156 1.00 96.56 177 LEU A CA 1
ATOM 1279 C C . LEU A 1 177 ? 3.147 -3.354 -11.124 1.00 96.56 177 LEU A C 1
ATOM 1281 O O . LEU A 1 177 ? 4.008 -3.300 -11.994 1.00 96.56 177 LEU A O 1
ATOM 1285 N N . THR A 1 178 ? 2.318 -2.336 -10.909 1.00 94.31 178 THR A N 1
ATOM 1286 C CA . THR A 1 178 ? 2.460 -1.025 -11.550 1.00 94.31 178 THR A CA 1
ATOM 1287 C C . THR A 1 178 ? 2.815 0.040 -10.516 1.00 94.31 178 THR A C 1
ATOM 1289 O O . THR A 1 178 ? 2.014 0.349 -9.632 1.00 94.31 178 THR A O 1
ATOM 1292 N N . LEU A 1 179 ? 3.997 0.646 -10.647 1.00 91.56 179 LEU A N 1
ATOM 1293 C CA . LEU A 1 179 ? 4.407 1.812 -9.860 1.00 91.56 179 LEU A CA 1
ATOM 1294 C C . LEU A 1 179 ? 4.315 3.082 -10.706 1.00 91.56 179 LEU A C 1
ATOM 1296 O O . LEU A 1 179 ? 4.970 3.193 -11.741 1.00 91.56 179 LEU A O 1
ATOM 1300 N N . GLY A 1 180 ? 3.536 4.049 -10.225 1.00 85.88 180 GLY A N 1
ATOM 1301 C CA . GLY A 1 180 ? 3.270 5.323 -10.884 1.00 85.88 180 GLY A CA 1
ATOM 1302 C C . GLY A 1 180 ? 1.851 5.427 -11.448 1.00 85.88 180 GLY A C 1
ATOM 1303 O O . GLY A 1 180 ? 1.158 4.434 -11.692 1.00 85.88 180 GLY A O 1
ATOM 1304 N N . ALA A 1 181 ? 1.391 6.666 -11.633 1.00 76.12 181 ALA A N 1
ATOM 1305 C CA . ALA A 1 181 ? 0.080 6.924 -12.214 1.00 76.12 181 ALA A CA 1
ATOM 1306 C C . ALA A 1 181 ? 0.163 6.906 -13.739 1.00 76.12 181 ALA A C 1
ATOM 1308 O O . ALA A 1 181 ? 1.056 7.523 -14.320 1.00 76.12 181 ALA A O 1
ATOM 1309 N N . GLY A 1 182 ? -0.823 6.284 -14.375 1.00 63.22 182 GLY A N 1
ATOM 1310 C CA . GLY A 1 182 ? -0.980 6.277 -15.825 1.00 63.22 182 GLY A CA 1
ATOM 1311 C C . GLY A 1 182 ? -1.349 4.898 -16.342 1.00 63.22 182 GLY A C 1
ATOM 1312 O O . GLY A 1 182 ? -0.825 3.890 -15.891 1.00 63.22 182 GLY A O 1
ATOM 1313 N N . SER A 1 183 ? -2.293 4.854 -17.276 1.00 50.41 183 SER A N 1
ATOM 1314 C CA . SER A 1 183 ? -2.726 3.620 -17.946 1.00 50.41 183 SER A CA 1
ATOM 1315 C C . SER A 1 183 ? -2.363 3.600 -19.433 1.00 50.41 183 SER A C 1
ATOM 1317 O O . SER A 1 183 ? -2.667 2.637 -20.133 1.00 50.41 183 SER A O 1
ATOM 1319 N N . THR A 1 184 ? -1.759 4.683 -19.942 1.00 49.16 184 THR A N 1
ATOM 1320 C CA . THR A 1 184 ? -1.461 4.895 -21.367 1.00 49.16 184 THR A CA 1
ATOM 1321 C C . THR A 1 184 ? -0.250 5.807 -21.555 1.00 49.16 184 THR A C 1
ATOM 1323 O O . THR A 1 184 ? 0.099 6.544 -20.637 1.00 49.16 184 THR A O 1
ATOM 1326 N N . ALA A 1 185 ? 0.299 5.794 -22.780 1.00 48.12 185 ALA A N 1
ATOM 1327 C CA . ALA A 1 185 ? 1.442 6.571 -23.278 1.00 48.12 185 ALA A CA 1
ATOM 1328 C C . ALA A 1 185 ? 1.489 8.070 -22.870 1.00 48.12 185 ALA A C 1
ATOM 1330 O O . ALA A 1 185 ? 2.573 8.652 -22.851 1.00 48.12 185 ALA A O 1
ATOM 1331 N N . ASP A 1 186 ? 0.338 8.676 -22.546 1.00 42.12 186 ASP A N 1
ATOM 1332 C CA . ASP A 1 186 ? 0.116 10.127 -22.602 1.00 42.12 186 ASP A CA 1
ATOM 1333 C C . ASP A 1 186 ? -0.421 10.742 -21.289 1.00 42.12 186 ASP A C 1
ATOM 1335 O O . ASP A 1 186 ? -0.909 11.872 -21.276 1.00 42.12 186 ASP A O 1
ATOM 1339 N N . SER A 1 187 ? -0.423 10.021 -20.164 1.00 44.53 187 SER A N 1
ATOM 1340 C CA . SER A 1 187 ? -0.970 10.548 -18.900 1.00 44.53 187 SER A CA 1
ATOM 1341 C C . SER A 1 187 ? -0.237 9.987 -17.694 1.00 44.53 187 SER A C 1
ATOM 1343 O O . SER A 1 187 ? -0.665 8.983 -17.132 1.00 44.53 187 SER A O 1
ATOM 1345 N N . TYR A 1 188 ? 0.846 10.651 -17.285 1.00 50.66 188 TYR A N 1
ATOM 1346 C CA . TYR A 1 188 ? 1.631 10.241 -16.121 1.00 50.66 188 TYR A CA 1
ATOM 1347 C C . TYR A 1 188 ? 1.569 11.264 -14.997 1.00 50.66 188 TYR A C 1
ATOM 1349 O O . TYR A 1 188 ? 1.734 12.462 -15.231 1.00 50.66 188 TYR A O 1
ATOM 1357 N N . ALA A 1 189 ? 1.384 10.780 -13.768 1.00 44.12 189 ALA A N 1
ATOM 1358 C CA . ALA A 1 189 ? 1.768 11.523 -12.573 1.00 44.12 189 ALA A CA 1
ATOM 1359 C C . ALA A 1 189 ? 3.066 10.908 -12.045 1.00 44.12 189 ALA A C 1
ATOM 1361 O O . ALA A 1 189 ? 3.184 9.690 -11.922 1.00 44.12 189 ALA A O 1
ATOM 1362 N N . ALA A 1 190 ? 4.061 11.764 -11.826 1.00 45.28 190 ALA A N 1
ATOM 1363 C CA . ALA A 1 190 ? 5.430 11.347 -11.588 1.00 45.28 190 ALA A CA 1
ATOM 1364 C C . ALA A 1 190 ? 5.587 10.575 -10.279 1.00 45.28 190 ALA A C 1
ATOM 1366 O O . ALA A 1 190 ? 5.189 11.048 -9.216 1.00 45.28 190 ALA A O 1
ATOM 1367 N N . PHE A 1 191 ? 6.312 9.467 -10.356 1.00 52.06 191 PHE A N 1
ATOM 1368 C CA . PHE A 1 191 ? 7.099 8.998 -9.234 1.00 52.06 191 PHE A CA 1
ATOM 1369 C C . PHE A 1 191 ? 8.222 10.014 -8.965 1.00 52.06 191 PHE A C 1
ATOM 1371 O O . PHE A 1 191 ? 8.994 10.333 -9.874 1.00 52.06 191 PHE A O 1
ATOM 1378 N N . SER A 1 192 ? 8.262 10.616 -7.773 1.00 46.34 192 SER A N 1
ATOM 1379 C CA . SER A 1 192 ? 9.145 11.763 -7.503 1.00 46.34 192 SER A CA 1
ATOM 1380 C C . SER A 1 192 ? 10.511 11.417 -6.896 1.00 46.34 192 SER A C 1
ATOM 1382 O O . SER A 1 192 ? 11.322 12.325 -6.705 1.00 46.34 192 SER A O 1
ATOM 1384 N N . THR A 1 193 ? 10.824 10.135 -6.700 1.00 52.81 193 THR A N 1
ATOM 1385 C CA . THR A 1 193 ? 12.203 9.654 -6.546 1.00 52.81 193 THR A CA 1
ATOM 1386 C C . THR A 1 193 ? 12.697 9.095 -7.869 1.00 52.81 193 THR A C 1
ATOM 1388 O O . THR A 1 193 ? 12.198 8.096 -8.370 1.00 52.81 193 THR A O 1
ATOM 1391 N N . ALA A 1 194 ? 13.665 9.789 -8.463 1.00 50.50 194 ALA A N 1
ATOM 1392 C CA . ALA A 1 194 ? 14.372 9.320 -9.649 1.00 50.50 194 ALA A CA 1
ATOM 1393 C C . ALA A 1 194 ? 15.528 8.362 -9.289 1.00 50.50 194 ALA A C 1
ATOM 1395 O O . ALA A 1 194 ? 16.169 7.821 -10.173 1.00 50.50 194 ALA A O 1
ATOM 1396 N N . ASP A 1 195 ? 15.763 8.099 -7.999 1.00 63.25 195 ASP A N 1
ATOM 1397 C CA . ASP A 1 195 ? 16.824 7.211 -7.525 1.00 63.25 195 ASP A CA 1
ATOM 1398 C C . ASP A 1 195 ? 16.447 5.731 -7.740 1.00 63.25 195 ASP A C 1
ATOM 1400 O O . ASP A 1 195 ? 15.569 5.188 -7.068 1.00 63.25 195 ASP A O 1
ATOM 1404 N N . LEU A 1 196 ? 17.126 5.086 -8.692 1.00 66.38 196 LEU A N 1
ATOM 1405 C CA . LEU A 1 196 ? 17.002 3.673 -9.059 1.00 66.38 196 LEU A CA 1
ATOM 1406 C C . LEU A 1 196 ? 17.947 2.774 -8.243 1.00 66.38 196 LEU A C 1
ATOM 1408 O O . LEU A 1 196 ? 18.291 1.678 -8.695 1.00 66.38 196 LEU A O 1
ATOM 1412 N N . SER A 1 197 ? 18.416 3.217 -7.070 1.00 64.94 197 SER A N 1
ATOM 1413 C CA . SER A 1 197 ? 19.392 2.465 -6.267 1.00 64.94 197 SER A CA 1
ATOM 1414 C C . SER A 1 197 ? 18.953 1.037 -5.944 1.00 64.94 197 SER A C 1
ATOM 1416 O O . SER A 1 197 ? 19.812 0.162 -5.820 1.00 64.94 197 SER A O 1
ATOM 1418 N N . SER A 1 198 ? 17.644 0.766 -5.885 1.00 78.38 198 SER A N 1
ATOM 1419 C CA . SER A 1 198 ? 17.112 -0.601 -5.849 1.00 78.38 198 SER A CA 1
ATOM 1420 C C . SER A 1 198 ? 15.644 -0.664 -6.276 1.00 78.38 198 SER A C 1
ATOM 1422 O O . SER A 1 198 ? 14.755 -0.303 -5.508 1.00 78.38 198 SER A O 1
ATOM 1424 N N . ILE A 1 199 ? 15.385 -1.153 -7.490 1.00 88.62 199 ILE A N 1
ATOM 1425 C CA . ILE A 1 199 ? 14.037 -1.514 -7.949 1.00 88.62 199 ILE A CA 1
ATOM 1426 C C . ILE A 1 199 ? 14.079 -2.949 -8.453 1.00 88.62 199 ILE A C 1
ATOM 1428 O O . ILE A 1 199 ? 14.861 -3.267 -9.345 1.00 88.62 199 ILE A O 1
ATOM 1432 N N . THR A 1 200 ? 13.270 -3.817 -7.856 1.00 93.38 200 THR A N 1
ATOM 1433 C CA . THR A 1 200 ? 13.145 -5.227 -8.236 1.00 93.38 200 THR A CA 1
ATOM 1434 C C . THR A 1 200 ? 11.675 -5.567 -8.440 1.00 93.38 200 THR A C 1
ATOM 1436 O O . THR A 1 200 ? 10.874 -5.360 -7.532 1.00 93.38 200 THR A O 1
ATOM 1439 N N . GLY A 1 201 ? 11.336 -6.068 -9.624 1.00 93.25 201 GLY A N 1
ATOM 1440 C CA . GLY A 1 201 ? 10.045 -6.647 -9.971 1.00 93.25 201 GLY A CA 1
ATOM 1441 C C . GLY A 1 201 ? 9.850 -8.045 -9.387 1.00 93.25 201 GLY A C 1
ATOM 1442 O O . GLY A 1 201 ? 10.766 -8.639 -8.802 1.00 93.25 201 GLY A O 1
ATOM 1443 N N . GLY A 1 202 ? 8.637 -8.555 -9.532 1.00 95.75 202 GLY A N 1
ATOM 1444 C CA . GLY A 1 202 ? 8.221 -9.888 -9.143 1.00 95.75 202 GLY A CA 1
ATOM 1445 C C . GLY A 1 202 ? 8.307 -10.889 -10.289 1.00 95.75 202 GLY A C 1
ATOM 1446 O O . GLY A 1 202 ? 9.259 -10.922 -11.060 1.00 95.75 202 GLY A O 1
ATOM 1447 N N . SER A 1 203 ? 7.337 -11.801 -10.323 1.00 96.81 203 SER A N 1
ATOM 1448 C CA . SER A 1 203 ? 7.183 -12.775 -11.419 1.00 96.81 203 SER A CA 1
ATOM 1449 C C . SER A 1 203 ? 6.026 -12.453 -12.377 1.00 96.81 203 SER A C 1
ATOM 1451 O O . SER A 1 203 ? 5.791 -13.215 -13.320 1.00 96.81 203 SER A O 1
ATOM 1453 N N . GLY A 1 204 ? 5.276 -11.383 -12.088 1.00 96.19 204 GLY A N 1
ATOM 1454 C CA . GLY A 1 204 ? 4.222 -10.840 -12.943 1.00 96.19 204 GLY A CA 1
ATOM 1455 C C . GLY A 1 204 ? 4.789 -9.930 -14.035 1.00 96.19 204 GLY A C 1
ATOM 1456 O O . GLY A 1 204 ? 5.992 -9.756 -14.137 1.00 96.19 204 GLY A O 1
ATOM 1457 N N . ASN A 1 205 ? 3.924 -9.372 -14.883 1.00 96.44 205 ASN A N 1
ATOM 1458 C CA . ASN A 1 205 ? 4.330 -8.387 -15.889 1.00 96.44 205 ASN A CA 1
ATOM 1459 C C . ASN A 1 205 ? 4.366 -6.998 -15.250 1.00 96.44 205 ASN A C 1
ATOM 1461 O O . ASN A 1 205 ? 3.325 -6.351 -15.111 1.00 96.44 205 ASN A O 1
ATOM 1465 N N . ASP A 1 206 ? 5.541 -6.536 -14.847 1.00 96.00 206 ASP A N 1
ATOM 1466 C CA . ASP A 1 206 ? 5.643 -5.319 -14.058 1.00 96.00 206 ASP A CA 1
ATOM 1467 C C . ASP A 1 206 ? 5.787 -4.069 -14.931 1.00 96.00 206 ASP A C 1
ATOM 1469 O O . ASP A 1 206 ? 6.268 -4.093 -16.066 1.00 96.00 206 ASP A O 1
ATOM 1473 N N . THR A 1 207 ? 5.340 -2.928 -14.412 1.00 93.12 207 THR A N 1
ATOM 1474 C CA . THR A 1 207 ? 5.419 -1.630 -15.085 1.00 93.12 207 THR A CA 1
ATOM 1475 C C . THR A 1 207 ? 5.905 -0.547 -14.125 1.00 93.12 207 THR A C 1
ATOM 1477 O O . THR A 1 207 ? 5.246 -0.215 -13.140 1.00 93.12 207 THR A O 1
ATOM 1480 N N . PHE A 1 208 ? 7.039 0.071 -14.453 1.00 89.88 208 PHE A N 1
ATOM 1481 C CA . PHE A 1 208 ? 7.633 1.166 -13.683 1.00 89.88 208 PHE A CA 1
ATOM 1482 C C . PHE A 1 208 ? 7.548 2.479 -14.469 1.00 89.88 208 PHE A C 1
ATOM 1484 O O . PHE A 1 208 ? 8.155 2.613 -15.535 1.00 89.88 208 PHE A O 1
ATOM 1491 N N . ILE A 1 209 ? 6.791 3.448 -13.947 1.00 86.81 209 ILE A N 1
ATOM 1492 C CA . ILE A 1 209 ? 6.487 4.727 -14.600 1.00 86.81 209 ILE A CA 1
ATOM 1493 C C . ILE A 1 209 ? 7.195 5.871 -13.868 1.00 86.81 209 ILE A C 1
ATOM 1495 O O . ILE A 1 209 ? 6.801 6.282 -12.776 1.00 86.81 209 ILE A O 1
ATOM 1499 N N . PHE A 1 210 ? 8.203 6.456 -14.511 1.00 80.50 210 PHE A N 1
ATOM 1500 C CA . PHE A 1 210 ? 8.953 7.597 -13.992 1.00 80.50 210 PHE A CA 1
ATOM 1501 C C . PHE A 1 210 ? 8.529 8.877 -14.703 1.00 80.50 210 PHE A C 1
ATOM 1503 O O . PHE A 1 210 ? 8.624 8.987 -15.925 1.00 80.50 210 PHE A O 1
ATOM 1510 N N . GLY A 1 211 ? 8.081 9.877 -13.941 1.00 70.69 211 GLY A N 1
ATOM 1511 C CA . GLY A 1 211 ? 7.721 11.179 -14.515 1.00 70.69 211 GLY A CA 1
ATOM 1512 C C . GLY A 1 211 ? 8.891 12.158 -14.629 1.00 70.69 211 GLY A C 1
ATOM 1513 O O . GLY A 1 211 ? 8.804 13.116 -15.394 1.00 70.69 211 GLY A O 1
ATOM 1514 N N . ASN A 1 212 ? 9.986 11.920 -13.902 1.00 72.25 212 ASN A N 1
ATOM 1515 C CA . ASN A 1 212 ? 11.217 12.696 -14.030 1.00 72.25 212 ASN A CA 1
ATOM 1516 C C . ASN A 1 212 ? 12.112 12.139 -15.144 1.00 72.25 212 ASN A C 1
ATOM 1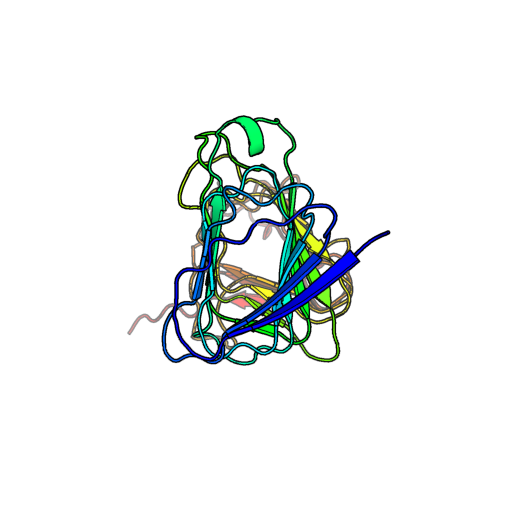518 O O . ASN A 1 212 ? 11.995 10.984 -15.556 1.00 72.25 212 ASN A O 1
ATOM 1522 N N . THR A 1 213 ? 13.018 12.983 -15.628 1.00 78.25 213 THR A N 1
ATOM 1523 C CA . THR A 1 213 ? 14.092 12.553 -16.522 1.00 78.25 213 THR A CA 1
ATOM 1524 C C . THR A 1 213 ? 15.146 11.807 -15.717 1.00 78.25 213 THR A C 1
ATOM 1526 O O . THR A 1 213 ? 15.730 12.407 -14.824 1.00 78.25 213 THR A O 1
ATOM 1529 N N . LEU A 1 214 ? 15.394 10.544 -16.063 1.00 78.81 214 LEU A N 1
ATOM 1530 C CA . LEU A 1 214 ? 16.480 9.745 -15.504 1.00 78.81 214 LEU A CA 1
ATOM 1531 C C . LEU A 1 214 ? 17.831 10.278 -15.999 1.00 78.81 214 LEU A C 1
ATOM 1533 O O . LEU A 1 214 ? 18.022 10.447 -17.208 1.00 78.81 214 LEU A O 1
ATOM 1537 N N . ASP A 1 215 ? 18.764 10.521 -15.082 1.00 78.06 215 ASP A N 1
ATOM 1538 C CA . ASP A 1 215 ? 20.105 11.041 -15.348 1.00 78.06 215 ASP A CA 1
ATOM 1539 C C . ASP A 1 215 ? 21.230 10.172 -14.736 1.00 78.06 215 ASP A C 1
ATOM 1541 O O . ASP A 1 215 ? 21.016 9.078 -14.215 1.00 78.06 215 ASP A O 1
ATOM 1545 N N . SER A 1 216 ? 22.485 10.624 -14.837 1.00 76.69 216 SER A N 1
ATOM 1546 C CA . SER A 1 216 ? 23.644 9.881 -14.302 1.00 76.69 216 SER A CA 1
ATOM 1547 C C . SER A 1 216 ? 23.713 9.741 -12.767 1.00 76.69 216 SER A C 1
ATOM 1549 O O . SER A 1 216 ? 24.546 8.983 -12.268 1.00 76.69 216 SER A O 1
ATOM 1551 N N . ASN A 1 217 ? 22.897 10.483 -12.017 1.00 75.94 217 ASN A N 1
ATOM 1552 C CA . ASN A 1 217 ? 22.781 10.392 -10.559 1.00 75.94 217 ASN A CA 1
ATOM 1553 C C . ASN A 1 217 ? 21.732 9.362 -10.133 1.00 75.94 217 ASN A C 1
ATOM 1555 O O . ASN A 1 217 ? 21.843 8.813 -9.040 1.00 75.94 217 ASN A O 1
ATOM 1559 N N . ASP A 1 218 ? 20.764 9.109 -11.008 1.00 73.50 218 ASP A N 1
ATOM 1560 C CA . ASP A 1 218 ? 19.603 8.258 -10.773 1.00 73.50 218 ASP A CA 1
ATOM 1561 C C . ASP A 1 218 ? 19.926 6.768 -10.880 1.00 73.50 218 ASP A C 1
ATOM 1563 O O . ASP A 1 218 ? 19.277 5.944 -10.248 1.00 73.50 218 ASP A O 1
ATOM 1567 N N . ALA A 1 219 ? 20.960 6.400 -11.639 1.00 68.38 219 ALA A N 1
ATOM 1568 C CA . ALA A 1 219 ? 21.439 5.028 -11.682 1.00 68.38 219 ALA A CA 1
ATOM 1569 C C . ALA A 1 219 ? 22.926 4.905 -11.992 1.00 68.38 219 ALA A C 1
ATOM 1571 O O . ALA A 1 219 ? 23.448 5.430 -12.980 1.00 68.38 219 ALA A O 1
ATOM 1572 N N . LYS A 1 220 ? 23.595 4.079 -11.194 1.00 73.56 220 LYS A N 1
ATOM 1573 C CA . LYS A 1 220 ? 24.984 3.666 -11.386 1.00 73.56 220 LYS A CA 1
ATOM 1574 C C . LYS A 1 220 ? 25.060 2.219 -11.856 1.00 73.56 220 LYS A C 1
ATOM 1576 O O . LYS A 1 220 ? 25.269 1.299 -11.066 1.00 73.56 220 LYS A O 1
ATOM 1581 N N . TRP A 1 221 ? 24.974 2.002 -13.164 1.00 69.06 221 TRP A N 1
ATOM 1582 C CA . TRP A 1 221 ? 25.281 0.690 -13.737 1.00 69.06 221 TRP A CA 1
ATOM 1583 C C . TRP A 1 221 ? 26.729 0.257 -13.402 1.00 69.06 221 TRP A C 1
ATOM 1585 O O . TRP A 1 221 ? 27.647 1.073 -13.534 1.00 69.06 221 TRP A O 1
ATOM 1595 N N . PRO A 1 222 ? 26.990 -1.013 -13.023 1.00 73.81 222 PRO A N 1
ATOM 1596 C CA . PRO A 1 222 ? 26.063 -2.148 -12.932 1.00 73.81 222 PRO A CA 1
ATOM 1597 C C . PRO A 1 222 ? 25.536 -2.418 -11.510 1.00 73.81 222 PRO A C 1
ATOM 1599 O O . PRO A 1 222 ? 25.102 -3.530 -11.234 1.00 73.81 222 PRO A O 1
ATOM 1602 N N . THR A 1 223 ? 25.661 -1.475 -10.576 1.00 78.38 223 THR A N 1
ATOM 1603 C CA . THR A 1 223 ? 25.332 -1.689 -9.155 1.00 78.38 223 THR A CA 1
ATOM 1604 C C . THR A 1 223 ? 23.948 -1.193 -8.759 1.00 78.38 223 THR A C 1
ATOM 1606 O O . THR A 1 223 ? 23.406 -1.676 -7.776 1.00 78.38 223 THR A O 1
ATOM 1609 N N . GLU A 1 224 ? 23.397 -0.247 -9.513 1.00 80.12 224 GLU A N 1
ATOM 1610 C CA . GLU A 1 224 ? 22.086 0.367 -9.304 1.00 80.12 224 GLU A CA 1
ATOM 1611 C C . GLU A 1 224 ? 21.348 0.306 -10.647 1.00 80.12 224 GLU A C 1
ATOM 1613 O O . GLU A 1 224 ? 21.815 0.869 -11.646 1.00 80.12 224 GLU A O 1
ATOM 1618 N N . PHE A 1 225 ? 20.272 -0.475 -10.699 1.00 84.31 225 PHE A N 1
ATOM 1619 C CA . PHE A 1 225 ? 19.472 -0.714 -11.895 1.00 84.31 225 PHE A CA 1
ATOM 1620 C C . PHE A 1 225 ? 18.063 -1.176 -11.513 1.00 84.31 225 PHE A C 1
ATOM 1622 O O . PHE A 1 225 ? 17.841 -1.693 -10.419 1.00 84.31 225 PHE A O 1
ATOM 1629 N N . ILE A 1 226 ? 17.133 -1.023 -12.452 1.00 88.69 226 ILE A N 1
ATOM 1630 C CA . ILE A 1 226 ? 15.810 -1.646 -12.396 1.00 88.69 226 ILE A CA 1
ATOM 1631 C C . ILE A 1 226 ? 15.957 -3.094 -12.862 1.00 88.69 226 ILE A C 1
ATOM 1633 O O . ILE A 1 226 ? 16.396 -3.326 -13.990 1.00 88.69 226 ILE A O 1
ATOM 1637 N N . ASP A 1 227 ? 15.614 -4.059 -12.019 1.00 92.19 227 ASP A N 1
ATOM 1638 C CA . ASP A 1 227 ? 15.475 -5.464 -12.407 1.00 92.19 227 ASP A CA 1
ATOM 1639 C C . ASP A 1 227 ? 13.984 -5.779 -12.516 1.00 92.19 227 ASP A C 1
ATOM 1641 O O . ASP A 1 227 ? 13.307 -5.771 -11.497 1.00 92.19 227 ASP A O 1
ATOM 1645 N N . GLY A 1 228 ? 13.455 -6.051 -13.711 1.00 93.38 228 GLY A N 1
ATOM 1646 C CA . GLY A 1 228 ? 12.069 -6.531 -13.844 1.00 93.38 228 GLY A CA 1
ATOM 1647 C C . GLY A 1 228 ? 11.873 -7.940 -13.272 1.00 93.38 228 GLY A C 1
ATOM 1648 O O . GLY A 1 228 ? 10.758 -8.363 -13.018 1.00 93.38 228 GLY 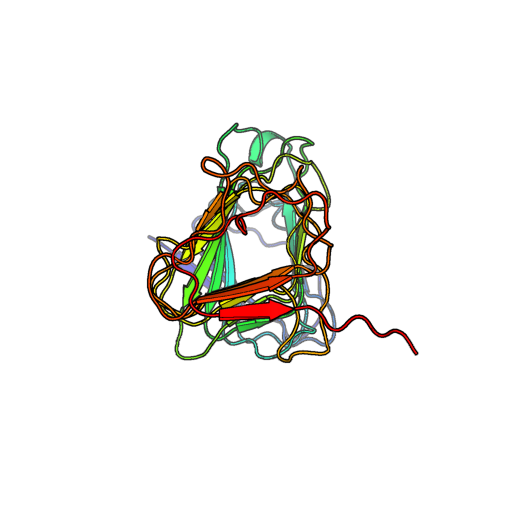A O 1
ATOM 1649 N N . SER A 1 229 ? 12.968 -8.641 -12.948 1.00 94.94 229 SER A N 1
ATOM 1650 C CA . SER A 1 229 ? 12.967 -10.029 -12.490 1.00 94.94 229 SER A CA 1
ATOM 1651 C C . SER A 1 229 ? 12.458 -10.991 -13.563 1.00 94.94 229 SER A C 1
ATOM 1653 O O . SER A 1 229 ? 13.266 -11.398 -14.407 1.00 94.94 229 SER A O 1
ATOM 1655 N N . GLY A 1 230 ? 11.207 -11.442 -13.502 1.00 94.12 230 GLY A N 1
ATOM 1656 C CA . GLY A 1 230 ? 10.638 -12.349 -14.492 1.00 94.12 230 GLY A CA 1
ATOM 1657 C C . GLY A 1 230 ? 9.218 -11.943 -14.839 1.00 94.12 230 GLY A C 1
ATOM 1658 O O . GLY A 1 230 ? 8.494 -11.500 -13.971 1.00 94.12 230 GLY A O 1
ATOM 1659 N N . GLY A 1 231 ? 8.807 -12.189 -16.078 1.00 96.12 231 GLY A N 1
ATOM 1660 C CA . GLY A 1 231 ? 7.567 -11.632 -16.607 1.00 96.12 231 GLY A CA 1
ATOM 1661 C C . GLY A 1 231 ? 7.836 -11.001 -17.965 1.00 96.12 231 GLY A C 1
ATOM 1662 O O . GLY A 1 231 ? 8.842 -11.322 -18.606 1.00 96.12 231 GLY A O 1
ATOM 1663 N N . TRP A 1 232 ? 6.906 -10.172 -18.429 1.00 96.38 232 TRP A N 1
ATOM 1664 C CA . TRP A 1 232 ? 7.148 -9.189 -19.479 1.00 96.38 232 TRP A CA 1
ATOM 1665 C C . TRP A 1 232 ? 7.130 -7.802 -18.849 1.00 96.38 232 TRP A C 1
ATOM 1667 O O . TRP A 1 232 ? 6.055 -7.279 -18.550 1.00 96.38 232 TRP A O 1
ATOM 1677 N N . ASP A 1 233 ? 8.304 -7.203 -18.691 1.00 95.81 233 ASP A N 1
ATOM 1678 C CA . ASP A 1 233 ? 8.439 -6.005 -17.870 1.00 95.81 233 ASP A CA 1
ATOM 1679 C C . ASP A 1 233 ? 8.609 -4.739 -18.707 1.00 95.81 233 ASP A C 1
ATOM 1681 O O . ASP A 1 233 ? 9.220 -4.724 -19.785 1.00 95.81 233 ASP A O 1
ATOM 1685 N N . VAL A 1 234 ? 8.062 -3.646 -18.182 1.00 92.75 234 VAL A N 1
ATOM 1686 C CA . VAL A 1 234 ? 8.034 -2.340 -18.826 1.00 92.75 234 VAL A CA 1
ATOM 1687 C C . VAL A 1 234 ? 8.703 -1.306 -17.934 1.00 92.75 234 VAL A C 1
ATOM 1689 O O . VAL A 1 234 ? 8.297 -1.077 -16.796 1.00 92.75 234 VAL A O 1
ATOM 1692 N N . VAL A 1 235 ? 9.664 -0.580 -18.496 1.00 89.62 235 VAL A N 1
ATOM 1693 C CA . VAL A 1 235 ? 10.131 0.681 -17.913 1.00 89.62 235 VAL A CA 1
ATOM 1694 C C . VAL A 1 235 ? 9.719 1.822 -18.812 1.00 89.62 235 VAL A C 1
ATOM 1696 O O . VAL A 1 235 ? 9.947 1.807 -20.023 1.00 89.62 235 VAL A O 1
ATOM 1699 N N . GLN A 1 236 ? 9.142 2.844 -18.201 1.00 87.62 236 GLN A N 1
ATOM 1700 C CA . GLN A 1 236 ? 8.748 4.042 -18.895 1.00 87.62 236 GLN A CA 1
ATOM 1701 C C . GLN A 1 236 ? 9.326 5.286 -18.237 1.00 87.62 236 GLN A C 1
ATOM 1703 O O . GLN A 1 236 ? 9.062 5.562 -17.069 1.00 87.62 236 GLN A O 1
ATOM 1708 N N . ALA A 1 237 ? 10.095 6.055 -19.005 1.00 82.94 237 ALA A N 1
ATOM 1709 C CA . ALA A 1 237 ? 10.771 7.238 -18.495 1.00 82.94 237 ALA A CA 1
ATOM 1710 C C . ALA A 1 237 ? 11.117 8.251 -19.596 1.00 82.94 237 ALA A C 1
ATOM 1712 O O . ALA A 1 237 ? 11.064 7.969 -20.797 1.00 82.94 237 ALA A O 1
ATOM 1713 N N . SER A 1 238 ? 11.531 9.439 -19.161 1.00 82.19 238 SER A N 1
ATOM 1714 C CA . SER A 1 238 ? 12.369 10.347 -19.947 1.00 82.19 238 SER A CA 1
ATOM 1715 C C . SER A 1 238 ? 13.835 10.063 -19.609 1.00 82.19 238 SER A C 1
ATOM 1717 O O . SER A 1 238 ? 14.140 9.740 -18.466 1.00 82.19 238 SER A O 1
ATOM 1719 N N . PHE A 1 239 ? 14.753 10.216 -20.564 1.00 79.81 239 PHE A N 1
ATOM 1720 C CA . PHE A 1 239 ? 16.177 9.915 -20.368 1.00 79.81 239 PHE A CA 1
ATOM 1721 C C . PHE A 1 239 ? 17.038 11.127 -20.733 1.00 79.81 239 PHE A C 1
ATOM 1723 O O . PHE A 1 239 ? 16.881 11.697 -21.816 1.00 79.81 239 PHE A O 1
ATOM 1730 N N . ASP A 1 240 ? 17.942 11.522 -19.837 1.00 80.81 240 ASP A N 1
ATOM 1731 C CA . ASP A 1 240 ? 18.896 12.600 -20.078 1.00 80.81 240 ASP A CA 1
ATOM 1732 C C . ASP A 1 240 ? 20.097 12.101 -20.893 1.00 80.81 240 ASP A C 1
ATOM 1734 O O . ASP A 1 240 ?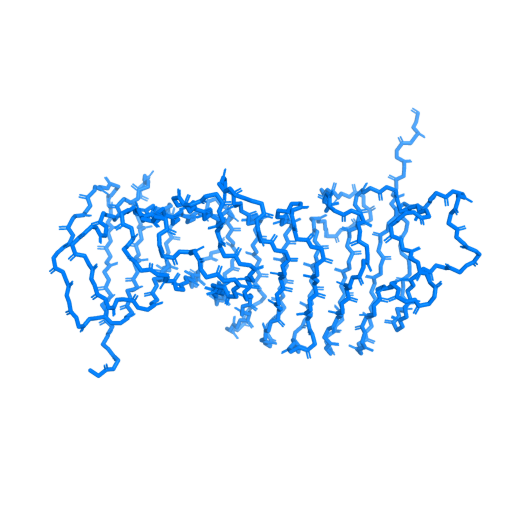 20.515 10.945 -20.803 1.00 80.81 240 ASP A O 1
ATOM 1738 N N . ALA A 1 241 ? 20.705 12.998 -21.670 1.00 79.81 241 ALA A N 1
ATOM 1739 C CA . ALA A 1 241 ? 21.889 12.680 -22.465 1.00 79.81 241 ALA A CA 1
ATOM 1740 C C . ALA A 1 241 ? 23.134 12.341 -21.616 1.00 79.81 241 ALA A C 1
ATOM 1742 O O . ALA A 1 241 ? 24.109 11.818 -22.158 1.00 79.81 241 ALA A O 1
ATOM 1743 N N . SER A 1 242 ? 23.128 12.659 -20.317 1.00 76.38 242 SER A N 1
ATOM 1744 C CA . SER A 1 242 ? 24.182 12.308 -19.358 1.00 76.38 242 SER A CA 1
ATOM 1745 C C . SER A 1 242 ? 24.162 10.847 -18.917 1.00 76.38 242 SER A C 1
ATOM 1747 O O . SER A 1 242 ? 25.156 10.393 -18.343 1.00 76.38 242 SER A O 1
ATOM 1749 N N . LEU A 1 243 ? 23.083 10.101 -19.184 1.00 74.44 243 LEU A N 1
ATOM 1750 C CA . LEU A 1 243 ? 23.040 8.683 -18.852 1.00 74.44 243 LEU A CA 1
ATOM 1751 C C . LEU A 1 243 ? 24.180 7.921 -19.544 1.00 74.44 243 LEU A C 1
ATOM 1753 O O . LEU A 1 243 ? 24.549 8.227 -20.686 1.00 74.44 243 LEU A O 1
ATOM 1757 N N . PRO A 1 244 ? 24.753 6.905 -18.874 1.00 68.12 244 PRO A N 1
ATOM 1758 C CA . PRO A 1 244 ? 25.718 6.028 -19.512 1.00 68.12 244 PRO A CA 1
ATOM 1759 C C . PRO A 1 244 ? 25.107 5.389 -20.767 1.00 68.12 244 PRO A C 1
ATOM 1761 O O . PRO A 1 244 ? 23.896 5.258 -20.909 1.00 68.12 244 PRO A O 1
ATOM 1764 N N . THR A 1 245 ? 25.954 4.928 -21.689 1.00 64.62 245 THR A N 1
ATOM 1765 C CA . THR A 1 245 ? 25.528 4.316 -22.967 1.00 64.62 245 THR A CA 1
ATOM 1766 C C . THR A 1 2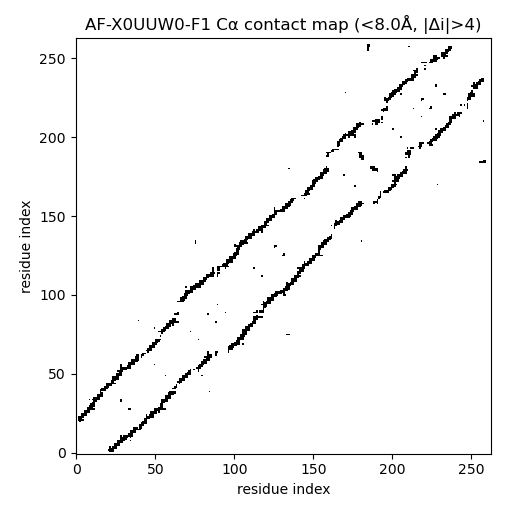45 ? 24.629 3.078 -22.821 1.00 64.62 245 THR A C 1
ATOM 1768 O O . THR A 1 245 ? 24.188 2.528 -23.827 1.00 64.62 245 THR A O 1
ATOM 1771 N N . GLN A 1 246 ? 24.413 2.596 -21.596 1.00 69.75 246 GLN A N 1
ATOM 1772 C CA . GLN A 1 246 ? 23.512 1.504 -21.256 1.00 69.75 246 GLN A CA 1
ATOM 1773 C C . GLN A 1 246 ? 22.422 2.047 -20.334 1.00 69.75 246 GLN A C 1
ATOM 1775 O O . GLN A 1 246 ? 22.728 2.653 -19.308 1.00 69.75 246 GLN A O 1
ATOM 1780 N N . VAL A 1 247 ? 21.164 1.815 -20.711 1.00 73.06 247 VAL A N 1
ATOM 1781 C CA . VAL A 1 247 ? 20.010 2.082 -19.848 1.00 73.06 247 VAL A CA 1
ATOM 1782 C C . VAL A 1 247 ? 20.141 1.182 -18.610 1.00 73.06 247 VAL A C 1
ATOM 1784 O O . VAL A 1 247 ? 20.436 -0.004 -18.780 1.00 73.06 247 VAL A O 1
ATOM 1787 N N . PRO A 1 248 ? 19.971 1.708 -17.386 1.00 81.88 248 PRO A N 1
ATOM 1788 C CA . PRO A 1 248 ? 20.186 0.981 -16.135 1.00 81.88 248 PRO A CA 1
ATOM 1789 C C . PRO A 1 248 ? 19.022 0.025 -15.826 1.00 81.88 248 PRO A C 1
ATOM 1791 O O . PRO A 1 248 ? 18.384 0.109 -14.780 1.00 81.88 248 PRO A O 1
ATOM 1794 N N . CYS A 1 249 ? 18.722 -0.875 -16.757 1.00 87.31 249 CYS A N 1
ATOM 1795 C CA . CYS A 1 249 ? 17.649 -1.853 -16.648 1.00 87.31 249 CYS A CA 1
A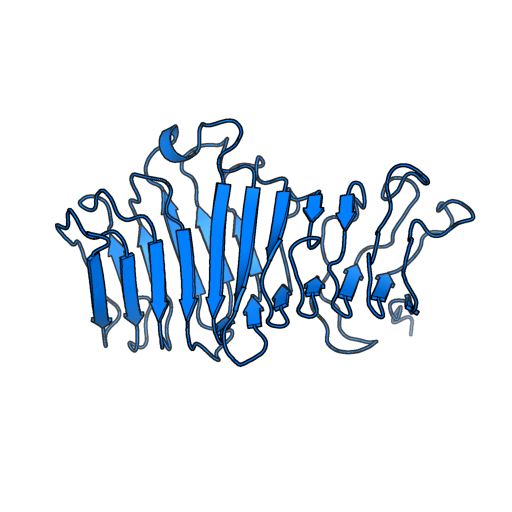TOM 1796 C C . CYS A 1 249 ? 18.176 -3.250 -16.983 1.00 87.31 249 CYS A C 1
ATOM 1798 O O . CYS A 1 249 ? 19.040 -3.421 -17.848 1.00 87.31 249 CYS A O 1
ATOM 1800 N N . ARG A 1 250 ? 17.617 -4.262 -16.327 1.00 90.56 250 ARG A N 1
ATOM 1801 C CA . ARG A 1 250 ? 17.835 -5.683 -16.587 1.00 90.56 250 ARG A CA 1
ATOM 1802 C C . ARG A 1 250 ? 16.485 -6.397 -16.531 1.00 90.56 250 ARG A C 1
ATOM 1804 O O . ARG A 1 250 ? 15.645 -6.008 -15.735 1.00 90.56 250 ARG A O 1
ATOM 1811 N N . ASN A 1 251 ? 16.328 -7.455 -17.333 1.00 93.81 251 ASN A N 1
ATOM 1812 C CA . ASN A 1 251 ? 15.083 -8.227 -17.418 1.00 93.81 251 ASN A CA 1
ATOM 1813 C C . ASN A 1 251 ? 13.896 -7.278 -17.665 1.00 93.81 251 ASN A C 1
ATOM 1815 O O . ASN A 1 251 ? 12.981 -7.203 -16.868 1.00 93.81 251 ASN A O 1
ATOM 1819 N N . VAL A 1 252 ? 14.027 -6.434 -18.691 1.00 93.31 252 VAL A N 1
ATOM 1820 C CA . VAL A 1 252 ? 12.990 -5.495 -19.127 1.00 93.31 252 VAL A CA 1
ATOM 1821 C C . VAL A 1 252 ? 12.835 -5.682 -20.626 1.00 93.31 252 VAL A C 1
ATOM 1823 O O . VAL A 1 252 ? 13.796 -5.495 -21.383 1.00 93.31 252 VAL A O 1
ATOM 1826 N N . GLU A 1 253 ? 11.637 -6.066 -21.052 1.00 96.44 253 GLU A N 1
ATOM 1827 C CA . GLU A 1 253 ? 11.322 -6.404 -22.439 1.00 96.44 253 GLU A CA 1
ATOM 1828 C C . GLU A 1 253 ? 10.817 -5.195 -23.231 1.00 96.44 253 GLU A C 1
ATOM 1830 O O . GLU A 1 253 ? 10.941 -5.167 -24.461 1.00 96.44 253 GLU A O 1
ATOM 1835 N N . GLU A 1 254 ? 10.295 -4.174 -22.548 1.00 93.44 254 GLU A N 1
ATOM 1836 C CA . GLU A 1 254 ? 9.770 -2.969 -23.178 1.00 93.44 254 GLU A CA 1
ATOM 1837 C C . GLU A 1 254 ? 10.283 -1.686 -22.510 1.00 93.44 254 GLU A C 1
ATOM 1839 O O . GLU A 1 254 ? 10.124 -1.457 -21.313 1.00 93.44 254 GLU A O 1
ATOM 1844 N N . LEU A 1 255 ? 10.853 -0.797 -23.327 1.00 89.56 255 LEU A N 1
ATOM 1845 C CA . LEU A 1 255 ? 11.130 0.582 -22.937 1.00 89.56 255 LEU A CA 1
ATOM 1846 C C . LEU A 1 255 ? 10.126 1.508 -23.612 1.00 89.56 255 LEU A C 1
ATOM 1848 O O . LEU A 1 255 ? 10.041 1.562 -24.843 1.00 89.56 255 LEU A O 1
ATOM 1852 N N . ARG A 1 256 ? 9.403 2.272 -22.801 1.00 88.25 256 ARG A N 1
ATOM 1853 C CA . ARG A 1 256 ? 8.494 3.323 -23.250 1.00 88.25 256 ARG A CA 1
ATOM 1854 C C . ARG A 1 256 ? 9.106 4.686 -22.928 1.00 88.25 256 ARG A C 1
ATOM 1856 O O . ARG A 1 256 ? 9.720 4.885 -21.884 1.00 88.25 256 ARG A O 1
ATOM 1863 N N . PHE A 1 257 ? 8.943 5.638 -23.835 1.00 84.00 257 PHE A N 1
ATOM 1864 C CA . PHE A 1 257 ? 9.409 7.007 -23.625 1.00 84.00 257 PHE A CA 1
ATOM 1865 C C . PHE A 1 257 ? 8.222 7.882 -23.256 1.00 84.00 257 PHE A C 1
ATOM 1867 O O . PHE A 1 257 ? 7.174 7.789 -23.898 1.00 84.00 257 PHE A O 1
ATOM 1874 N N . ASN A 1 258 ? 8.384 8.740 -22.252 1.00 78.25 258 ASN A N 1
ATOM 1875 C CA . ASN A 1 258 ? 7.359 9.728 -21.936 1.00 78.25 258 ASN A CA 1
ATOM 1876 C C . ASN A 1 258 ? 7.140 10.646 -23.146 1.00 78.25 258 ASN A C 1
ATOM 1878 O O . ASN A 1 258 ? 8.101 11.155 -23.733 1.00 78.25 258 ASN A O 1
ATOM 1882 N N . ALA A 1 259 ? 5.879 10.888 -23.507 1.00 68.88 259 ALA A N 1
ATOM 1883 C CA . ALA A 1 259 ? 5.549 11.899 -24.496 1.00 68.88 259 ALA A CA 1
ATOM 1884 C C . ALA A 1 259 ? 5.962 13.278 -23.954 1.00 68.88 259 ALA A C 1
ATOM 1886 O O . ALA A 1 259 ? 5.408 13.773 -22.974 1.00 68.88 259 ALA A O 1
ATOM 1887 N N . THR A 1 260 ? 6.959 13.913 -24.570 1.00 59.03 260 THR A N 1
ATOM 1888 C CA . THR A 1 260 ? 7.197 15.340 -24.353 1.00 59.03 260 THR A CA 1
ATOM 1889 C C . THR A 1 260 ? 6.189 16.092 -25.206 1.00 59.03 260 THR A C 1
ATOM 1891 O O . THR A 1 260 ? 6.367 16.176 -26.423 1.00 59.03 260 THR A O 1
ATOM 1894 N N . ASP A 1 261 ? 5.137 16.635 -24.598 1.00 45.12 261 ASP A N 1
ATOM 1895 C CA . ASP A 1 261 ? 4.296 17.623 -25.271 1.00 45.12 261 ASP A CA 1
ATOM 1896 C C . ASP A 1 261 ? 5.154 18.860 -25.570 1.00 45.12 261 ASP A C 1
ATOM 1898 O O . ASP A 1 261 ? 5.313 19.767 -24.754 1.00 45.12 261 ASP A O 1
ATOM 1902 N N . SER A 1 262 ? 5.757 18.887 -26.755 1.00 40.88 262 SER A N 1
ATOM 1903 C CA . SER A 1 262 ? 6.269 20.103 -27.367 1.00 40.88 262 SER A CA 1
ATOM 1904 C C . SER A 1 262 ? 5.414 20.401 -28.593 1.00 40.88 262 SER A C 1
ATOM 1906 O O . SER A 1 262 ? 5.670 19.867 -29.677 1.00 40.88 262 SER A O 1
ATOM 1908 N N . ILE A 1 263 ? 4.398 21.246 -28.411 1.00 33.91 263 ILE A N 1
ATOM 1909 C CA . ILE A 1 263 ? 3.824 22.054 -29.494 1.00 33.91 263 ILE A CA 1
ATOM 1910 C C . ILE A 1 263 ? 4.320 23.484 -29.311 1.00 33.91 263 ILE A C 1
ATOM 1912 O O . ILE A 1 263 ? 4.124 24.032 -28.204 1.00 33.91 263 ILE A O 1
#

Organism: NCBI:txid412755

Sequence (263 aa):
GDDTLDATFCLGMTVVPLLSSIETFNLTNNGSNTLTLNATNVSGVDTINQVNSTSDLSITGLQELVDFGFKDISDISVDMSLVFAQSSTTSGSSDEITCTLENATVGTATVNTAASNGFETINFVSQGDTANRLTTLTKTTGNTLATAMFFGSQDLQVDALPNSILTYDASGMTGELTLGAGSTADSYAAFSTADLSSITGGSGNDTFIFGNTLDSNDAKWPTEFIDGSGGWDVVQASFDASLPTQVPCRNVEELRFNATDSI

Solvent-accessible surface area (backbone atoms only — not comparable to full-atom values): 12509 Å² total; per-residue (Å²): 129,88,31,76,46,82,47,79,38,71,57,47,46,80,45,73,56,83,48,65,81,36,30,33,39,38,36,23,27,58,16,94,40,55,29,32,40,39,31,69,50,45,48,70,48,49,32,45,31,43,33,64,35,71,25,24,40,36,40,32,36,31,72,59,67,55,27,36,31,39,31,55,22,86,42,58,84,33,33,42,36,43,30,37,61,43,39,74,51,23,56,56,97,75,28,72,41,43,41,38,31,28,35,12,31,29,17,39,44,35,43,33,41,54,18,62,46,20,39,29,34,39,36,39,37,20,32,74,91,39,65,22,33,39,45,28,46,44,61,84,32,47,72,42,38,31,35,38,37,37,32,37,64,25,29,33,36,37,23,34,63,52,65,48,37,44,34,39,40,17,70,65,17,53,19,29,44,31,43,23,34,59,93,57,79,84,49,72,48,48,31,77,49,61,52,29,62,34,33,35,28,21,53,15,48,26,34,44,40,39,58,47,66,39,35,55,85,21,36,51,69,95,78,10,34,37,31,26,61,37,63,63,13,34,42,31,32,36,77,41,90,70,36,62,100,61,76,48,62,40,59,59,79,39,82,45,66,56,68,75,90,78,129

Secondary structure (DSSP, 8-state):
---EEEEEESS--EE---EES--EEEEEE-SSSPEEEEGGGEES--EEEEES-SS-EEEEEE-S--EEEEEEEEETT--EEEEE--GGGG-SSS-EEEEEEEEEEEEEEEEE-SSSS--SEEEEEEESSS-EEEEEEEE-S-S---EEEEEESS-EEEEE--TT--EEEEEEE-S-EEESB-SSTT--BPPS----SEEE--SS--EEEEEEEE-TTT--TTTS-EE--SSS-EEEEEE-TTS-SS-SEES--EEEE------

Mean predicted aligned error: 5.95 Å

pLDDT: mean 87.31, std 13.71, range [33.91, 98.81]